Protein AF-A0A0F6Z894-F1 (afdb_monomer_lite)

Structure (mmCIF, N/CA/C/O backbone):
data_AF-A0A0F6Z894-F1
#
_entry.id   AF-A0A0F6Z894-F1
#
loop_
_atom_site.group_PDB
_atom_site.id
_atom_site.type_symbol
_atom_site.label_atom_id
_atom_site.label_alt_id
_atom_site.label_comp_id
_atom_site.label_asym_id
_atom_site.label_entity_id
_atom_site.label_seq_id
_atom_site.pdbx_PDB_ins_code
_atom_site.Cartn_x
_atom_site.Cartn_y
_atom_site.Cartn_z
_atom_site.occupancy
_atom_site.B_iso_or_equiv
_atom_site.auth_seq_id
_atom_site.auth_comp_id
_atom_site.auth_asym_id
_atom_site.auth_atom_id
_atom_site.pdbx_PDB_model_num
ATOM 1 N N . MET A 1 1 ? -0.246 -15.158 6.946 1.00 48.22 1 MET A N 1
ATOM 2 C CA . MET A 1 1 ? -1.362 -15.010 5.995 1.00 48.22 1 MET A CA 1
ATOM 3 C C . MET A 1 1 ? -0.763 -15.046 4.615 1.00 48.22 1 MET A C 1
ATOM 5 O O . MET A 1 1 ? 0.329 -14.508 4.469 1.00 48.22 1 MET A O 1
ATOM 9 N N . ASP A 1 2 ? -1.398 -15.699 3.647 1.00 58.78 2 ASP A N 1
ATOM 10 C CA . ASP A 1 2 ? -0.797 -15.742 2.313 1.00 58.78 2 ASP A CA 1
ATOM 11 C C . ASP A 1 2 ? -1.065 -14.447 1.532 1.00 58.78 2 ASP A C 1
ATOM 13 O O . ASP A 1 2 ? -0.160 -14.015 0.828 1.00 58.78 2 ASP A O 1
ATOM 17 N N . TYR A 1 3 ? -2.204 -13.761 1.737 1.00 56.50 3 TYR A N 1
ATOM 18 C CA . TYR A 1 3 ? -2.539 -12.510 1.033 1.00 56.50 3 TYR A CA 1
ATOM 19 C C . TYR A 1 3 ? -3.499 -11.618 1.834 1.00 56.50 3 TYR A C 1
ATOM 21 O O . TYR A 1 3 ? -4.354 -12.151 2.545 1.00 56.50 3 TYR A O 1
ATOM 29 N N . LEU A 1 4 ? -3.381 -10.289 1.676 1.00 60.97 4 LEU A N 1
ATOM 30 C CA . LEU A 1 4 ? -4.503 -9.382 1.925 1.00 60.97 4 LEU A CA 1
ATOM 31 C C . LEU A 1 4 ? -5.322 -9.274 0.628 1.00 60.97 4 LEU A C 1
ATOM 33 O O . LEU A 1 4 ? -4.807 -8.849 -0.405 1.00 60.97 4 LEU A O 1
ATOM 37 N N . HIS A 1 5 ? -6.575 -9.703 0.660 1.00 55.84 5 HIS A N 1
ATOM 38 C CA . HIS A 1 5 ? -7.569 -9.442 -0.357 1.00 55.84 5 HIS A CA 1
ATOM 39 C C . HIS A 1 5 ? -7.945 -7.960 -0.335 1.00 55.84 5 HIS A C 1
ATOM 41 O O . HIS A 1 5 ? -8.416 -7.418 0.666 1.00 55.84 5 HIS A O 1
ATOM 47 N N . ILE A 1 6 ? -7.746 -7.312 -1.474 1.00 55.72 6 ILE A N 1
ATOM 48 C CA . ILE A 1 6 ? -8.302 -5.995 -1.727 1.00 55.72 6 ILE A CA 1
ATOM 49 C C . ILE A 1 6 ? -9.718 -6.233 -2.240 1.00 55.72 6 ILE A C 1
ATOM 51 O O . ILE A 1 6 ? -9.866 -6.744 -3.347 1.00 55.72 6 ILE A O 1
ATOM 55 N N . ASP A 1 7 ? -10.747 -5.928 -1.448 1.00 51.88 7 ASP A N 1
ATOM 56 C CA . ASP A 1 7 ? -12.122 -5.995 -1.945 1.00 51.88 7 ASP A CA 1
ATOM 57 C C . ASP A 1 7 ? -12.360 -4.814 -2.900 1.00 51.88 7 ASP A C 1
ATOM 59 O O . ASP A 1 7 ? -12.381 -3.668 -2.453 1.00 51.88 7 ASP A O 1
ATOM 63 N N . PRO A 1 8 ? -12.551 -5.044 -4.216 1.00 49.22 8 PRO A N 1
ATOM 64 C CA . PRO A 1 8 ? -12.786 -3.962 -5.165 1.00 49.22 8 PRO A CA 1
ATOM 65 C C . PRO A 1 8 ? -14.025 -3.126 -4.818 1.00 49.22 8 PRO A C 1
ATOM 67 O O . PRO A 1 8 ? -14.089 -1.966 -5.210 1.00 49.22 8 PRO A O 1
ATOM 70 N N . ALA A 1 9 ? -14.992 -3.692 -4.083 1.00 47.41 9 ALA A N 1
ATOM 71 C CA . ALA A 1 9 ? -16.193 -2.990 -3.647 1.00 47.41 9 ALA A CA 1
ATOM 72 C C . ALA A 1 9 ? -15.934 -1.990 -2.509 1.00 47.41 9 ALA A C 1
ATOM 74 O O . ALA A 1 9 ? -16.692 -1.033 -2.399 1.00 47.41 9 ALA A O 1
ATOM 75 N N . THR A 1 10 ? -14.888 -2.183 -1.694 1.00 48.09 10 THR A N 1
ATOM 76 C CA . THR A 1 10 ? -14.455 -1.237 -0.642 1.00 48.09 10 THR A CA 1
ATOM 77 C C . THR A 1 10 ? -13.236 -0.411 -1.052 1.00 48.09 10 THR A C 1
ATOM 79 O O . THR A 1 10 ? -13.013 0.663 -0.505 1.00 48.09 10 THR A O 1
ATOM 82 N N . TYR A 1 11 ? -12.465 -0.888 -2.029 1.00 44.50 11 TYR A N 1
ATOM 83 C CA . TYR A 1 11 ? -11.305 -0.210 -2.608 1.00 44.50 11 TYR A CA 1
ATOM 84 C C . TYR A 1 11 ? -11.671 0.839 -3.655 1.00 44.50 11 TYR A C 1
ATOM 86 O O . TYR A 1 11 ? -10.954 1.812 -3.861 1.00 44.50 11 TYR A O 1
ATOM 94 N N . ASP A 1 12 ? -12.777 0.594 -4.345 1.00 44.69 12 ASP A N 1
ATOM 95 C CA . ASP A 1 12 ? -13.358 1.470 -5.346 1.00 44.69 12 ASP A CA 1
ATOM 96 C C . ASP A 1 12 ? -14.869 1.438 -5.112 1.00 44.69 12 ASP A C 1
ATOM 98 O O . ASP A 1 12 ? -15.670 1.036 -5.962 1.00 44.69 12 ASP A O 1
ATOM 102 N N . ILE A 1 13 ? -15.262 1.808 -3.885 1.00 38.09 13 ILE A N 1
ATOM 103 C CA . ILE A 1 13 ? -16.599 2.337 -3.620 1.00 38.09 13 ILE A CA 1
ATOM 104 C C . ILE A 1 13 ? -16.750 3.505 -4.585 1.00 38.09 13 ILE A C 1
ATOM 106 O O . ILE A 1 13 ? -16.335 4.621 -4.297 1.00 38.09 13 ILE A O 1
ATOM 110 N N . GLY A 1 14 ? -17.257 3.224 -5.783 1.00 35.19 14 GLY A N 1
ATOM 111 C CA . GLY A 1 14 ? -17.470 4.225 -6.805 1.00 35.19 14 GLY A CA 1
ATOM 112 C C . GLY A 1 14 ? -18.360 5.308 -6.223 1.00 35.19 14 GLY A C 1
ATOM 113 O O . GLY A 1 14 ? -19.572 5.128 -6.114 1.00 35.19 14 GLY A O 1
ATOM 114 N N . VAL A 1 15 ? -17.760 6.421 -5.821 1.00 33.22 15 VAL A N 1
ATOM 115 C CA . VAL A 1 15 ? -18.472 7.535 -5.222 1.00 33.22 15 VAL A CA 1
ATOM 116 C C . VAL A 1 15 ? -18.033 8.804 -5.931 1.00 33.22 15 VAL A C 1
ATOM 118 O O . VAL A 1 15 ? -16.863 9.092 -6.169 1.00 33.22 15 VAL A O 1
ATOM 121 N N . GLN A 1 16 ? -19.061 9.521 -6.355 1.00 41.97 16 GLN A N 1
ATOM 122 C CA . GLN A 1 16 ? -19.004 10.882 -6.837 1.00 41.97 16 GLN A CA 1
ATOM 123 C C . GLN A 1 16 ? -18.375 11.743 -5.737 1.00 41.97 16 GLN A C 1
ATOM 125 O O . GLN A 1 16 ? -18.892 11.781 -4.631 1.00 41.97 16 GLN A O 1
ATOM 130 N N . ASP A 1 17 ? -17.275 12.417 -6.041 1.00 48.22 17 ASP A N 1
ATOM 131 C CA . ASP A 1 17 ? -16.671 13.485 -5.241 1.00 48.22 17 ASP A CA 1
ATOM 132 C C . ASP A 1 17 ? -16.217 13.171 -3.787 1.00 48.22 17 ASP A C 1
ATOM 134 O O . ASP A 1 17 ? -15.556 14.032 -3.233 1.00 48.22 17 ASP A O 1
ATOM 138 N N . GLN A 1 18 ? -16.477 12.018 -3.144 1.00 56.50 18 GLN A N 1
ATOM 139 C CA . GLN A 1 18 ? -16.012 11.689 -1.766 1.00 56.50 18 GLN A CA 1
ATOM 140 C C . GLN A 1 18 ? -15.837 10.171 -1.559 1.00 56.50 18 GLN A C 1
ATOM 142 O O . GLN A 1 18 ? -16.729 9.428 -1.929 1.00 56.50 18 GLN A O 1
ATOM 147 N N . GLU A 1 19 ? -14.765 9.673 -0.929 1.00 68.69 19 GLU A N 1
ATOM 148 C CA . GLU A 1 19 ? -14.644 8.236 -0.578 1.00 68.69 19 GLU A CA 1
ATOM 149 C C . GLU A 1 19 ? -15.039 8.017 0.891 1.00 68.69 19 GLU A C 1
ATOM 151 O O . GLU A 1 19 ? -14.448 8.616 1.786 1.00 68.69 19 GLU A O 1
ATOM 156 N N . THR A 1 20 ? -16.028 7.159 1.167 1.00 74.50 20 THR A N 1
ATOM 157 C CA . THR A 1 20 ? -16.520 6.908 2.537 1.00 74.50 20 THR A CA 1
ATOM 158 C C . THR A 1 20 ? -16.496 5.429 2.898 1.00 74.50 20 THR A C 1
ATOM 160 O O . THR A 1 20 ? -17.167 4.636 2.241 1.00 74.50 20 THR A O 1
ATOM 163 N N . ALA A 1 21 ? -15.849 5.057 4.001 1.00 78.94 21 ALA A N 1
ATOM 164 C CA . ALA A 1 21 ? -15.908 3.695 4.530 1.00 78.94 21 ALA A CA 1
ATOM 165 C C . ALA A 1 21 ? -16.551 3.660 5.913 1.00 78.94 21 ALA A C 1
ATOM 167 O O . ALA A 1 21 ? -16.142 4.384 6.817 1.00 78.94 21 ALA A O 1
ATOM 168 N N . VAL A 1 22 ? -17.529 2.767 6.080 1.00 84.31 22 VAL A N 1
ATOM 169 C CA . VAL A 1 22 ? -18.114 2.429 7.382 1.00 84.31 22 VAL A CA 1
ATOM 170 C C . VAL A 1 22 ? -17.995 0.924 7.584 1.00 84.31 22 VAL A C 1
ATOM 172 O O . VAL A 1 22 ? -18.632 0.153 6.856 1.00 84.31 22 VAL A O 1
ATOM 175 N N . PHE A 1 23 ? -17.209 0.492 8.566 1.00 86.25 23 PHE A N 1
ATOM 176 C CA . PHE A 1 23 ? -16.969 -0.930 8.801 1.00 86.25 23 PHE A CA 1
ATOM 177 C C . PHE A 1 23 ? -16.815 -1.290 10.276 1.00 86.25 23 PHE A C 1
ATOM 179 O O . PHE A 1 23 ? -16.474 -0.457 11.111 1.00 86.25 23 PHE A O 1
ATOM 186 N N . THR A 1 24 ? -17.023 -2.571 10.572 1.00 90.44 24 THR A N 1
ATOM 187 C CA . THR A 1 24 ? -16.650 -3.191 11.853 1.00 90.44 24 THR A CA 1
ATOM 188 C C . THR A 1 24 ? -15.470 -4.138 11.688 1.00 90.44 24 THR A C 1
ATOM 190 O O . THR A 1 24 ? -15.182 -4.589 10.581 1.00 90.44 24 THR A O 1
ATOM 193 N N . THR A 1 25 ? -14.788 -4.468 12.784 1.00 90.31 25 THR A N 1
ATOM 194 C CA . THR A 1 25 ? -13.850 -5.604 12.825 1.00 90.31 25 THR A CA 1
ATOM 195 C C . THR A 1 25 ? -14.550 -6.918 12.472 1.00 90.31 25 THR A C 1
ATOM 197 O O . THR A 1 25 ? -15.758 -7.032 12.656 1.00 90.31 25 THR A O 1
ATOM 200 N N . GLY A 1 26 ? -13.797 -7.925 12.012 1.00 86.94 26 GLY A N 1
ATOM 201 C CA . GLY A 1 26 ? -14.293 -9.270 11.663 1.00 86.94 26 GLY A CA 1
ATOM 202 C C . GLY A 1 26 ? -15.218 -9.926 12.699 1.00 86.94 26 GLY A C 1
ATOM 203 O O . GLY A 1 26 ? -16.139 -10.669 12.367 1.00 86.94 26 GLY A O 1
ATOM 204 N N . ASP A 1 27 ? -15.000 -9.646 13.981 1.00 91.00 27 ASP A N 1
ATOM 205 C CA . ASP A 1 27 ? -15.835 -10.125 15.083 1.00 91.00 27 ASP A CA 1
ATOM 206 C C . ASP A 1 27 ? -17.137 -9.327 15.299 1.00 91.00 27 ASP A C 1
ATOM 208 O O . ASP A 1 27 ? -17.989 -9.748 16.084 1.00 91.00 27 ASP A O 1
ATOM 212 N N . GLY A 1 28 ? -17.292 -8.187 14.623 1.00 86.88 28 GLY A N 1
ATOM 213 C CA . GLY A 1 28 ? -18.413 -7.253 14.717 1.00 86.88 28 GLY A CA 1
ATOM 214 C C . GLY A 1 28 ? -18.515 -6.499 16.045 1.00 86.88 28 GLY A C 1
ATOM 215 O O . GLY A 1 28 ? -19.541 -5.868 16.297 1.00 86.88 28 GLY A O 1
ATOM 216 N N . ILE A 1 29 ? -17.518 -6.610 16.930 1.00 87.56 29 ILE A N 1
ATOM 217 C CA . ILE A 1 29 ? -17.615 -6.159 18.328 1.00 87.56 29 ILE A CA 1
ATOM 218 C C . ILE A 1 29 ? -16.435 -5.277 18.730 1.00 87.56 29 ILE A C 1
ATOM 220 O O . ILE A 1 29 ? -16.639 -4.321 19.476 1.00 87.56 29 ILE A O 1
ATOM 224 N N . THR A 1 30 ? -15.216 -5.594 18.285 1.00 91.81 30 THR A N 1
ATOM 225 C CA . THR A 1 30 ? -14.016 -4.895 18.759 1.00 91.81 30 THR A CA 1
ATOM 226 C C . THR A 1 30 ? -14.046 -3.424 18.375 1.00 91.81 30 THR A C 1
ATOM 228 O O . THR A 1 30 ? -13.908 -2.571 19.247 1.00 91.81 30 THR A O 1
ATOM 231 N N . ALA A 1 31 ? -14.255 -3.106 17.101 1.00 91.88 31 ALA A N 1
ATOM 232 C CA . ALA A 1 31 ? -14.334 -1.719 16.680 1.00 91.88 31 ALA A CA 1
ATOM 233 C C . ALA A 1 31 ? -15.378 -1.492 15.600 1.00 91.88 31 ALA A C 1
ATOM 235 O O . ALA A 1 31 ? -15.660 -2.369 14.783 1.00 91.88 31 ALA A O 1
ATOM 236 N N . HIS A 1 32 ? -15.900 -0.273 15.596 1.00 92.69 32 HIS A N 1
ATOM 237 C CA . HIS A 1 32 ? -16.772 0.256 14.561 1.00 92.69 32 HIS A CA 1
ATOM 238 C C . HIS A 1 32 ? -16.204 1.589 14.086 1.00 92.69 32 HIS A C 1
ATOM 240 O O . HIS A 1 32 ? -15.994 2.482 14.901 1.00 92.69 32 HIS A O 1
ATOM 246 N N . CYS A 1 33 ? -15.910 1.715 12.798 1.00 91.31 33 CYS A N 1
ATOM 247 C CA . CYS A 1 33 ? -15.173 2.835 12.228 1.00 91.31 33 CYS A CA 1
ATOM 248 C C . CYS A 1 33 ? -15.935 3.488 11.083 1.00 91.31 33 CYS A C 1
ATOM 250 O O . CYS A 1 33 ? -16.547 2.809 10.258 1.00 91.31 33 CYS A O 1
ATOM 252 N N . PHE A 1 34 ? -15.828 4.810 11.015 1.00 90.31 34 PHE A N 1
ATOM 253 C CA . PHE A 1 34 ? -16.266 5.638 9.904 1.00 90.31 34 PHE A CA 1
ATOM 254 C C . PHE A 1 34 ? -15.114 6.535 9.463 1.00 90.31 34 PHE A C 1
ATOM 256 O O . PHE A 1 34 ? -14.523 7.232 10.287 1.00 90.31 34 PHE A O 1
ATOM 263 N N . PHE A 1 35 ? -14.832 6.532 8.166 1.00 86.88 35 PHE A N 1
ATOM 264 C CA . PHE A 1 35 ? -13.846 7.396 7.537 1.00 86.88 35 PHE A CA 1
ATOM 265 C C . PHE A 1 35 ? -14.426 8.048 6.293 1.00 86.88 35 PHE A C 1
ATOM 267 O O . PHE A 1 35 ? -15.182 7.426 5.543 1.00 86.88 35 PHE A O 1
ATOM 274 N N . GLU A 1 36 ? -14.000 9.278 6.057 1.00 80.62 36 GLU A N 1
ATOM 275 C CA . GLU A 1 36 ? -14.320 10.068 4.883 1.00 80.62 36 GLU A CA 1
ATOM 276 C C . GLU A 1 36 ? -13.029 10.685 4.340 1.00 80.62 36 GLU A C 1
ATOM 278 O O . GLU A 1 36 ? -12.257 11.308 5.074 1.00 80.62 36 GLU A O 1
ATOM 283 N N . ALA A 1 37 ? -12.787 10.503 3.046 1.00 74.50 37 ALA A N 1
ATOM 284 C CA . ALA A 1 37 ? -11.745 11.197 2.309 1.00 74.50 37 ALA A CA 1
ATOM 285 C C . ALA A 1 37 ? -12.405 12.189 1.347 1.00 74.50 37 ALA A C 1
ATOM 287 O O . ALA A 1 37 ? -13.219 11.811 0.497 1.00 74.50 37 ALA A O 1
ATOM 288 N N . THR A 1 38 ? -12.056 13.469 1.493 1.00 64.81 38 THR A N 1
ATOM 289 C CA . THR A 1 38 ? -12.653 14.564 0.714 1.00 64.81 38 THR A CA 1
ATOM 290 C C . THR A 1 38 ? -11.627 15.180 -0.249 1.00 64.81 38 THR A C 1
ATOM 292 O O . THR A 1 38 ? -10.461 15.360 0.116 1.00 64.81 38 THR A O 1
ATOM 295 N N . PRO A 1 39 ? -12.028 15.551 -1.476 1.00 55.72 39 PRO A N 1
ATOM 296 C CA . PRO A 1 39 ? -11.218 16.370 -2.368 1.00 55.72 39 PRO A CA 1
ATOM 297 C C . PRO A 1 39 ? -11.118 17.834 -1.903 1.00 55.72 39 PRO A C 1
ATOM 299 O O . PRO A 1 39 ? -12.131 18.511 -1.751 1.00 55.72 39 PRO A O 1
ATOM 302 N N . GLY A 1 40 ? -9.898 18.363 -1.831 1.00 48.59 40 GLY A N 1
ATOM 303 C CA . GLY A 1 40 ? -9.526 19.584 -2.573 1.00 48.59 40 GLY A CA 1
ATOM 304 C C . GLY A 1 40 ? -9.241 20.851 -1.837 1.00 48.59 40 GLY A C 1
ATOM 305 O O . GLY A 1 40 ? -8.860 20.714 -0.710 1.00 48.59 40 GLY A O 1
ATOM 306 N N . GLU A 1 41 ? -9.300 22.090 -2.346 1.00 41.28 41 GLU A N 1
ATOM 307 C CA . GLU A 1 41 ? -8.850 22.602 -3.654 1.00 41.28 41 GLU A CA 1
ATOM 308 C C . GLU A 1 41 ? -7.547 23.409 -3.460 1.00 41.28 41 GLU A C 1
ATOM 310 O O . GLU A 1 41 ? -7.513 24.316 -2.623 1.00 41.28 41 GLU A O 1
ATOM 315 N N . THR A 1 42 ? -6.512 23.230 -4.297 1.00 37.16 42 THR A N 1
ATOM 316 C CA . THR A 1 42 ? -5.513 24.305 -4.515 1.00 37.16 42 THR A CA 1
ATOM 317 C C . THR A 1 42 ? -5.341 24.684 -5.984 1.00 37.16 42 THR A C 1
ATOM 319 O O . THR A 1 42 ? -4.814 23.953 -6.820 1.00 37.16 42 THR A O 1
ATOM 322 N N . SER A 1 43 ? -5.744 25.916 -6.306 1.00 31.94 43 SER A N 1
ATOM 323 C CA . SER A 1 43 ? -5.635 26.477 -7.648 1.00 31.94 43 SER A CA 1
ATOM 324 C C . SER A 1 43 ? -4.191 26.873 -7.991 1.00 31.94 43 SER A C 1
ATOM 326 O O . SER A 1 43 ? -3.690 27.892 -7.511 1.00 31.94 43 SER A O 1
ATOM 328 N N . TYR A 1 44 ? -3.559 26.164 -8.924 1.00 32.81 44 TYR A N 1
ATOM 329 C CA . TYR A 1 44 ? -2.554 26.754 -9.811 1.00 32.81 44 TYR A CA 1
ATOM 330 C C . TYR A 1 44 ? -2.902 26.412 -11.255 1.00 32.81 44 TYR A C 1
ATOM 332 O O . TYR A 1 44 ? -3.339 25.310 -11.572 1.00 32.81 44 TYR A O 1
ATOM 340 N N . GLN A 1 45 ? -2.780 27.408 -12.136 1.00 36.03 45 GLN A N 1
ATOM 341 C CA . GLN A 1 45 ? -3.224 27.303 -13.520 1.00 36.03 45 GLN A CA 1
ATOM 342 C C . GLN A 1 45 ? -2.620 26.065 -14.194 1.00 36.03 45 GLN A C 1
ATOM 344 O O . GLN A 1 45 ? -1.401 25.969 -14.312 1.00 36.03 45 GLN A O 1
ATOM 349 N N . ILE A 1 46 ? -3.519 25.211 -14.701 1.00 33.62 46 ILE A N 1
ATOM 350 C CA . ILE A 1 46 ? -3.323 23.933 -15.410 1.00 33.62 46 ILE A CA 1
ATOM 351 C C . ILE A 1 46 ? -3.610 22.707 -14.498 1.00 33.62 46 ILE A C 1
ATOM 353 O O . ILE A 1 46 ? -2.691 22.026 -14.065 1.00 33.62 46 ILE A O 1
ATOM 357 N N . LYS A 1 47 ? -4.925 22.442 -14.333 1.00 33.03 47 LYS A N 1
ATOM 358 C CA . LYS A 1 47 ? -5.684 21.251 -13.844 1.00 33.03 47 LYS A CA 1
ATOM 359 C C . LYS A 1 47 ? -5.787 20.937 -12.328 1.00 33.03 47 LYS A C 1
ATOM 361 O O . LYS A 1 47 ? -4.795 20.613 -11.692 1.00 33.03 47 LYS A O 1
ATOM 366 N N . GLU A 1 48 ? -7.049 20.916 -11.870 1.00 36.28 48 GLU A N 1
ATOM 367 C CA . GLU A 1 48 ? -7.673 20.334 -10.647 1.00 36.28 48 GLU A CA 1
ATOM 368 C C . GLU A 1 48 ? -7.844 18.792 -10.821 1.00 36.28 48 GLU A C 1
ATOM 370 O O . GLU A 1 48 ? -7.871 18.338 -11.971 1.00 36.28 48 GLU A O 1
ATOM 375 N N . PHE A 1 49 ? -7.919 17.862 -9.849 1.00 41.38 49 PHE A N 1
ATOM 376 C CA . PHE A 1 49 ? -8.382 17.752 -8.437 1.00 41.38 49 PHE A CA 1
ATOM 377 C C . PHE A 1 49 ? -7.505 16.653 -7.739 1.00 41.38 49 PHE A C 1
ATOM 379 O O . PHE A 1 49 ? -7.150 15.695 -8.437 1.00 41.38 49 PHE A O 1
ATOM 386 N N . ASP A 1 50 ? -6.976 16.678 -6.500 1.00 49.62 50 ASP A N 1
ATOM 387 C CA . ASP A 1 50 ? -7.461 16.963 -5.128 1.00 49.62 50 ASP A CA 1
ATOM 388 C C . ASP A 1 50 ? -7.852 15.713 -4.294 1.00 49.62 50 ASP A C 1
ATOM 390 O O . ASP A 1 50 ? -8.844 15.063 -4.596 1.00 49.62 50 ASP A O 1
ATOM 394 N N . PHE A 1 51 ? -7.069 15.404 -3.250 1.00 52.00 51 PHE A N 1
ATOM 395 C CA . PHE A 1 51 ? -7.419 14.607 -2.055 1.00 52.00 51 PHE A CA 1
ATOM 396 C C . PHE A 1 51 ? -6.447 15.054 -0.967 1.00 52.00 51 PHE A C 1
ATOM 398 O O . PHE A 1 51 ? -5.270 14.687 -1.020 1.00 52.00 51 PHE A O 1
ATOM 405 N N . ASP A 1 52 ? -6.897 15.917 -0.066 1.00 57.47 52 ASP A N 1
ATOM 406 C CA . ASP A 1 52 ? -6.000 16.466 0.952 1.00 57.47 52 ASP A CA 1
ATOM 407 C C . ASP A 1 52 ? -5.896 15.463 2.106 1.00 57.47 52 ASP A C 1
ATOM 409 O O . ASP A 1 52 ? -4.811 15.050 2.507 1.00 57.47 52 ASP A O 1
ATOM 413 N N . GLU A 1 53 ? -7.041 14.994 2.607 1.00 71.81 53 GLU A N 1
ATOM 414 C CA . GLU A 1 53 ? -7.104 14.447 3.957 1.00 71.81 53 GLU A CA 1
ATOM 415 C C . GLU A 1 53 ? -8.146 13.330 4.073 1.00 71.81 53 GLU A C 1
ATOM 417 O O . GLU A 1 53 ? -9.231 13.384 3.488 1.00 71.81 53 GLU A O 1
ATOM 422 N N . THR A 1 54 ? -7.809 12.293 4.836 1.00 79.06 54 THR A N 1
ATOM 423 C CA . THR A 1 54 ? -8.773 11.319 5.353 1.00 79.06 54 THR A CA 1
ATOM 424 C C . THR A 1 54 ? -8.996 11.622 6.818 1.00 79.06 54 THR A C 1
ATOM 426 O O . THR A 1 54 ? -8.037 11.669 7.585 1.00 79.06 54 THR A O 1
ATOM 429 N N . ALA A 1 55 ? -10.251 11.813 7.203 1.00 87.00 55 ALA A N 1
ATOM 430 C CA . ALA A 1 55 ? -10.643 12.029 8.584 1.00 87.00 55 ALA A CA 1
ATOM 431 C C . ALA A 1 55 ? -11.726 11.030 8.982 1.00 87.00 55 ALA A C 1
ATOM 433 O O . ALA A 1 55 ? -12.478 10.523 8.149 1.00 87.00 55 ALA A O 1
ATOM 434 N N . GLY A 1 56 ? -11.807 10.724 10.269 1.00 89.00 56 GLY A N 1
ATOM 435 C CA . GLY A 1 56 ? -12.821 9.805 10.749 1.00 89.00 56 GLY A CA 1
ATOM 436 C C . GLY A 1 56 ? -12.762 9.534 12.235 1.00 89.00 56 GLY A C 1
ATOM 437 O O . GLY A 1 56 ? -11.944 10.090 12.975 1.00 89.00 56 GLY A O 1
ATOM 438 N N . THR A 1 57 ? -13.644 8.633 12.647 1.00 92.69 57 THR A N 1
ATOM 439 C CA . THR A 1 57 ? -13.818 8.232 14.036 1.00 92.69 57 THR A CA 1
ATOM 440 C C . THR A 1 57 ? -14.002 6.718 14.115 1.00 92.69 57 THR A C 1
ATOM 442 O O . THR A 1 57 ? -14.750 6.125 13.338 1.00 92.69 57 THR A O 1
ATOM 445 N N . CYS A 1 58 ? -13.359 6.089 15.097 1.00 93.44 58 CYS A N 1
ATOM 446 C CA . CYS A 1 58 ? -13.609 4.704 15.485 1.00 93.44 58 CYS A CA 1
ATOM 447 C C . CYS A 1 58 ? -14.120 4.638 16.923 1.00 93.44 58 CYS A C 1
ATOM 449 O O . CYS A 1 58 ? -13.592 5.319 17.799 1.00 93.44 58 CYS A O 1
ATOM 451 N N . ALA A 1 59 ? -15.107 3.789 17.182 1.00 92.81 59 ALA A N 1
ATOM 452 C CA . ALA A 1 59 ? -15.562 3.443 18.520 1.00 92.81 59 ALA A CA 1
ATOM 453 C C . ALA A 1 59 ? -14.991 2.082 18.946 1.00 92.81 59 ALA A C 1
ATOM 455 O O . ALA A 1 59 ? -15.020 1.125 18.172 1.00 92.81 59 ALA A O 1
ATOM 456 N N . PHE A 1 60 ? -14.506 2.006 20.187 1.00 90.31 60 PHE A N 1
ATOM 457 C CA . PHE A 1 60 ? -14.047 0.797 20.875 1.00 90.31 60 PHE A CA 1
ATOM 458 C C . PHE A 1 60 ? -14.626 0.793 22.296 1.00 90.31 60 PHE A C 1
ATOM 460 O O . PHE A 1 60 ? -14.210 1.583 23.147 1.00 90.31 60 PHE A O 1
ATOM 467 N N . GLY A 1 61 ? -15.594 -0.084 22.576 1.00 85.94 61 GLY A N 1
ATOM 468 C CA . GLY A 1 61 ? -16.334 -0.043 23.843 1.00 85.94 61 GLY A CA 1
ATOM 469 C C . GLY A 1 61 ? -16.976 1.332 24.074 1.00 85.94 61 GLY A C 1
ATOM 470 O O . GLY A 1 61 ? -17.738 1.795 23.233 1.00 85.94 61 GLY A O 1
ATOM 471 N N . ASP A 1 62 ? -16.627 1.985 25.186 1.00 86.81 62 ASP A N 1
ATOM 472 C CA . ASP A 1 62 ? -17.077 3.349 25.525 1.00 86.81 62 ASP A CA 1
ATOM 473 C C . ASP A 1 62 ? -16.081 4.443 25.066 1.00 86.81 62 ASP A C 1
ATOM 475 O O . ASP A 1 6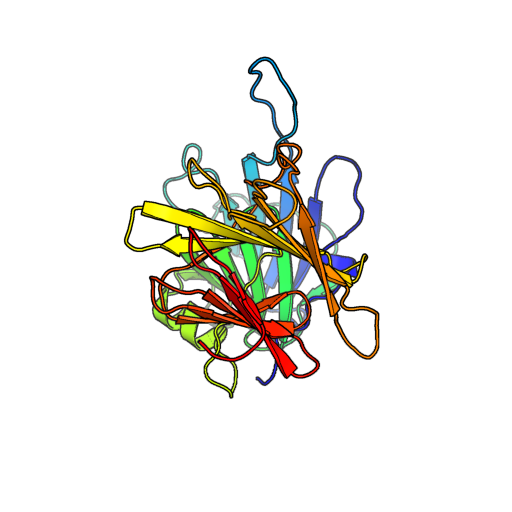2 ? -16.185 5.599 25.470 1.00 86.81 62 ASP A O 1
ATOM 479 N N . GLN A 1 63 ? -15.043 4.087 24.302 1.00 90.44 63 GLN A N 1
ATOM 480 C CA . GLN A 1 63 ? -14.001 5.014 23.854 1.00 90.44 63 GLN A CA 1
ATOM 481 C C . GLN A 1 63 ? -14.172 5.370 22.381 1.00 90.44 63 GLN A C 1
ATOM 483 O O . GLN A 1 63 ? -14.503 4.517 21.559 1.00 90.44 63 GLN A O 1
ATOM 488 N N . HIS A 1 64 ? -13.844 6.615 22.044 1.00 92.56 64 HIS A N 1
ATOM 489 C CA . HIS A 1 64 ? -13.782 7.096 20.670 1.00 92.56 64 HIS A CA 1
ATOM 490 C C . HIS A 1 64 ? -12.341 7.456 20.313 1.00 92.56 64 HIS A C 1
ATOM 492 O O . HIS A 1 64 ? -11.607 8.019 21.123 1.00 92.56 64 HIS A O 1
ATOM 498 N N . ILE A 1 65 ? -11.933 7.127 19.096 1.00 94.00 65 ILE A N 1
ATOM 499 C CA . ILE A 1 65 ? -10.642 7.464 18.509 1.00 94.00 65 ILE A CA 1
ATOM 500 C C . ILE A 1 65 ? -10.948 8.379 17.341 1.00 94.00 65 ILE A C 1
ATOM 502 O O . ILE A 1 65 ? -11.731 8.006 16.475 1.00 94.00 65 ILE A O 1
ATOM 506 N N . SER A 1 66 ? -10.330 9.551 17.305 1.00 93.50 66 SER A N 1
ATOM 507 C CA . SER A 1 66 ? -10.405 10.430 16.145 1.00 93.50 66 SER A CA 1
ATOM 508 C C . SER A 1 66 ? -9.126 10.277 15.324 1.00 93.50 66 SER A C 1
ATOM 510 O O . SER A 1 66 ? -8.028 10.216 15.882 1.00 93.50 66 SER A O 1
ATOM 512 N N . VAL A 1 67 ? -9.289 10.204 14.008 1.00 92.25 67 VAL A N 1
ATOM 513 C CA . VAL A 1 67 ? -8.236 9.947 13.025 1.00 92.25 67 VAL A CA 1
ATOM 514 C C . VAL A 1 67 ? -8.237 11.078 12.006 1.00 92.25 67 VAL A C 1
ATOM 516 O O . VAL A 1 67 ? -9.303 11.509 11.568 1.00 92.25 67 VAL A O 1
ATOM 519 N N . THR A 1 68 ? -7.056 11.569 11.643 1.00 89.94 68 THR A N 1
ATOM 520 C CA . THR A 1 68 ? -6.879 12.509 10.532 1.00 89.94 68 THR A CA 1
ATOM 521 C C . THR A 1 68 ? -5.494 12.352 9.919 1.00 89.94 68 THR A C 1
ATOM 523 O O . THR A 1 68 ? -4.517 12.199 10.650 1.00 89.94 68 THR A O 1
ATOM 526 N N . THR A 1 69 ? -5.394 12.404 8.593 1.00 86.00 69 THR A N 1
ATOM 527 C CA . THR A 1 69 ? -4.103 12.505 7.890 1.00 86.00 69 THR A CA 1
ATOM 528 C C . THR A 1 69 ? -3.624 13.955 7.744 1.00 86.00 69 THR A C 1
ATOM 530 O O . THR A 1 69 ? -2.545 14.174 7.203 1.00 86.00 69 THR A O 1
ATOM 533 N N . ASP A 1 70 ? -4.394 14.946 8.213 1.00 83.00 70 ASP A N 1
ATOM 534 C CA . ASP A 1 70 ? -3.967 16.350 8.220 1.00 83.00 70 ASP A CA 1
ATOM 535 C C . ASP A 1 70 ? -3.037 16.663 9.395 1.00 83.00 70 ASP A C 1
ATOM 537 O O . ASP A 1 70 ? -3.467 16.793 10.551 1.00 83.00 70 ASP A O 1
ATOM 541 N N . GLU A 1 71 ? -1.761 16.874 9.085 1.00 76.06 71 GLU A N 1
ATOM 542 C CA . GLU A 1 71 ? -0.769 17.311 10.065 1.00 76.06 71 GLU A CA 1
ATOM 543 C C . GLU A 1 71 ? -1.004 18.745 10.583 1.00 76.06 71 GLU A C 1
ATOM 545 O O . GLU A 1 71 ? -0.513 19.110 11.655 1.00 76.06 71 GLU A O 1
ATOM 550 N N . ASN A 1 72 ? -1.767 19.576 9.860 1.00 79.44 72 ASN A N 1
ATOM 551 C CA . ASN A 1 72 ? -2.093 20.939 10.284 1.00 79.44 72 ASN A CA 1
ATOM 552 C C . ASN A 1 72 ? -3.204 20.964 11.337 1.00 79.44 72 ASN A C 1
ATOM 554 O O . ASN A 1 72 ? -3.212 21.848 12.202 1.00 79.44 72 ASN A O 1
ATOM 558 N N . VAL A 1 73 ? -4.135 20.009 11.281 1.00 80.69 73 VAL A N 1
ATOM 559 C CA . VAL A 1 73 ? -5.175 19.829 12.300 1.00 80.69 73 VAL A CA 1
ATOM 560 C C . VAL A 1 73 ? -4.604 19.150 13.543 1.00 80.69 73 VAL A C 1
ATOM 562 O O . VAL A 1 73 ? -4.976 19.536 14.657 1.00 80.69 73 VAL A O 1
ATOM 565 N N . ARG A 1 74 ? -3.693 18.176 13.394 1.00 76.38 74 ARG A N 1
ATOM 566 C CA . ARG A 1 74 ? -3.131 17.418 14.523 1.00 76.38 74 ARG A CA 1
ATOM 567 C C . ARG A 1 74 ? -1.687 16.974 14.337 1.00 76.38 74 ARG A C 1
ATOM 569 O O . ARG A 1 74 ? -1.278 16.541 13.275 1.00 76.38 74 ARG A O 1
ATOM 576 N N . GLU A 1 75 ? -0.956 16.916 15.454 1.00 80.19 75 GLU A N 1
ATOM 577 C CA . GLU A 1 75 ? 0.411 16.367 15.495 1.00 80.19 75 GLU A CA 1
ATOM 578 C C . GLU A 1 75 ? 0.473 14.833 15.330 1.00 80.19 75 GLU A C 1
ATOM 580 O O . GLU A 1 75 ? 1.545 14.284 15.066 1.00 80.19 75 GLU A O 1
ATOM 585 N N . ARG A 1 76 ? -0.642 14.123 15.552 1.00 86.62 76 ARG A N 1
ATOM 586 C CA . ARG A 1 76 ? -0.727 12.657 15.499 1.00 86.62 76 ARG A CA 1
ATOM 587 C C . ARG A 1 76 ? -1.849 12.214 14.577 1.00 86.62 76 ARG A C 1
ATOM 589 O O . ARG A 1 76 ? -2.957 12.739 14.672 1.00 86.62 76 ARG A O 1
ATOM 596 N N . PHE A 1 77 ? -1.571 11.164 13.810 1.00 90.19 77 PHE A N 1
ATOM 597 C CA . PHE A 1 77 ? -2.514 10.511 12.908 1.00 90.19 77 PHE A CA 1
ATOM 598 C C . PHE A 1 77 ? -3.795 10.034 13.614 1.00 90.19 77 PHE A C 1
ATOM 600 O O . PHE A 1 77 ? -4.893 10.166 13.077 1.00 90.19 77 PHE A O 1
ATOM 607 N N . ALA A 1 78 ? -3.683 9.514 14.841 1.00 92.56 78 ALA A N 1
ATOM 608 C CA . ALA A 1 78 ? -4.826 9.066 15.633 1.00 92.56 78 ALA A CA 1
ATOM 609 C C . ALA A 1 78 ? -4.621 9.303 17.135 1.00 92.56 78 ALA A C 1
ATOM 611 O O . ALA A 1 78 ? -3.519 9.128 17.662 1.00 92.56 78 ALA A O 1
ATOM 612 N N . GLU A 1 79 ? -5.695 9.651 17.845 1.00 92.75 79 GLU A N 1
ATOM 613 C CA . GLU A 1 79 ? -5.705 9.737 19.310 1.00 92.75 79 GLU A CA 1
ATOM 614 C C . GLU A 1 79 ? -7.118 9.576 19.893 1.00 92.75 79 GLU A C 1
ATOM 616 O O . GLU A 1 79 ? -8.127 9.725 19.199 1.00 92.75 79 GLU A O 1
ATOM 621 N N . LEU A 1 80 ? -7.189 9.278 21.195 1.00 91.62 80 LEU A N 1
ATOM 622 C CA . LEU A 1 80 ? -8.455 9.198 21.924 1.00 91.62 80 LEU A CA 1
ATOM 623 C C . LEU A 1 80 ? -9.182 10.551 21.892 1.00 91.62 80 LEU A C 1
ATOM 625 O O . LEU A 1 80 ? -8.589 11.598 22.151 1.00 91.62 80 LEU A O 1
ATOM 629 N N . SER A 1 81 ? -10.475 10.509 21.594 1.00 87.75 81 SER A N 1
ATOM 630 C CA . SER A 1 81 ? -11.382 11.650 21.543 1.00 87.75 81 SER A CA 1
ATOM 631 C C . SER A 1 81 ? -12.227 11.714 22.814 1.00 87.75 81 SER A C 1
ATOM 633 O O . SER A 1 81 ? -12.712 10.695 23.303 1.00 87.75 81 SER A O 1
ATOM 635 N N . GLU A 1 82 ? -12.436 12.927 23.331 1.00 82.44 82 GLU A N 1
ATOM 636 C CA . GLU A 1 82 ? -13.426 13.192 24.388 1.00 82.44 82 GLU A CA 1
ATOM 637 C C . GLU A 1 82 ? -14.845 13.385 23.825 1.00 82.44 82 GLU A C 1
ATOM 639 O O . GLU A 1 82 ? -15.817 13.418 24.578 1.00 82.44 82 GLU A O 1
ATOM 644 N N . THR A 1 83 ? -14.967 13.533 22.504 1.00 77.25 83 THR A N 1
ATOM 645 C CA . THR A 1 83 ? -16.243 13.716 21.814 1.00 77.25 83 THR A CA 1
ATOM 646 C C . THR A 1 83 ? -16.790 12.357 21.400 1.00 77.25 83 THR A C 1
ATOM 648 O O . THR A 1 83 ? -16.178 11.673 20.578 1.00 77.25 83 THR A O 1
ATOM 651 N N . GLU A 1 84 ? -17.949 11.996 21.950 1.00 76.56 84 GLU A N 1
ATOM 652 C CA . GLU A 1 84 ? -18.762 10.885 21.457 1.00 76.56 84 GLU A CA 1
ATOM 653 C C . GLU A 1 84 ? -19.484 11.322 20.181 1.00 76.56 84 GLU A C 1
ATOM 655 O O . GLU A 1 84 ? -20.181 12.342 20.157 1.00 76.56 84 GLU A O 1
ATOM 660 N N . GLU A 1 85 ? -19.317 10.546 19.119 1.00 76.94 85 GLU A N 1
ATOM 661 C CA . GLU A 1 85 ? -19.996 10.749 17.845 1.00 76.94 85 GLU A CA 1
ATOM 662 C C . GLU A 1 85 ? -20.842 9.513 17.548 1.00 76.94 85 GLU A C 1
ATOM 664 O O . GLU A 1 85 ? -20.364 8.380 17.655 1.00 76.94 85 GLU A O 1
ATOM 669 N N . GLU A 1 86 ? -22.119 9.721 17.224 1.00 82.06 86 GLU A N 1
ATOM 670 C CA . GLU A 1 86 ? -22.990 8.627 16.805 1.00 82.06 86 GLU A CA 1
ATOM 671 C C . GLU A 1 86 ? -22.548 8.173 15.414 1.00 82.06 86 GLU A C 1
ATOM 673 O O . GLU A 1 86 ? -22.708 8.890 14.426 1.00 82.06 86 GLU A O 1
ATOM 678 N N . LEU A 1 87 ? -21.947 6.986 15.353 1.00 85.94 87 LEU A N 1
ATOM 679 C CA . LEU A 1 87 ? -21.420 6.440 14.113 1.00 85.94 87 LEU A CA 1
ATOM 680 C C . LEU A 1 87 ? -22.551 5.836 13.256 1.00 85.94 87 LEU A C 1
ATOM 682 O O . LEU A 1 87 ? -23.442 5.180 13.805 1.00 85.94 87 LEU A O 1
ATOM 686 N N . PRO A 1 88 ? -22.513 5.996 11.917 1.00 85.69 88 PRO A N 1
ATOM 687 C CA . PRO A 1 88 ? -23.466 5.358 11.006 1.00 85.69 88 PRO A CA 1
ATOM 688 C C . PRO A 1 88 ? -23.468 3.832 11.136 1.00 85.69 88 PRO A C 1
ATOM 690 O O . PRO A 1 88 ? -22.488 3.250 11.586 1.00 85.69 88 PRO A O 1
ATOM 693 N N . GLU A 1 89 ? -24.527 3.153 10.688 1.00 80.94 89 GLU A N 1
ATOM 694 C CA . GLU A 1 89 ? -24.536 1.683 10.645 1.00 80.94 89 GLU A CA 1
ATOM 695 C C . GLU A 1 89 ? -23.439 1.149 9.709 1.00 80.94 89 GLU A C 1
ATOM 697 O O . GLU A 1 89 ? -23.238 1.672 8.608 1.00 80.94 89 GLU A O 1
ATOM 702 N N . ALA A 1 90 ? -22.738 0.101 10.152 1.00 81.12 90 ALA A N 1
ATOM 703 C CA . ALA A 1 90 ? -21.698 -0.539 9.359 1.00 81.12 90 ALA A CA 1
ATOM 704 C C . ALA A 1 90 ? -22.271 -1.111 8.069 1.00 81.12 90 ALA A C 1
ATOM 706 O O . ALA A 1 90 ? -23.257 -1.846 8.077 1.00 81.12 90 ALA A O 1
ATOM 707 N N . GLN A 1 91 ? -21.607 -0.799 6.963 1.00 76.94 91 GLN A N 1
ATOM 708 C CA . GLN A 1 91 ? -21.980 -1.312 5.649 1.00 76.94 91 GLN A CA 1
ATOM 709 C C . GLN A 1 91 ? -21.184 -2.570 5.295 1.00 76.94 91 GLN A C 1
ATOM 711 O O . GLN A 1 91 ? -21.637 -3.369 4.476 1.00 76.94 91 GLN A O 1
ATOM 716 N N . ALA A 1 92 ? -20.026 -2.753 5.934 1.00 80.56 92 ALA A N 1
ATOM 717 C CA . ALA A 1 92 ? -19.138 -3.886 5.741 1.00 80.56 92 ALA A CA 1
ATOM 718 C C . ALA A 1 92 ? -18.512 -4.359 7.064 1.00 80.56 92 ALA A C 1
ATOM 720 O O . ALA A 1 92 ? -18.543 -3.679 8.095 1.00 80.56 92 ALA A O 1
ATOM 721 N N . THR A 1 93 ? -17.904 -5.534 6.998 1.00 84.19 93 THR A N 1
ATOM 722 C CA . THR A 1 93 ? -17.036 -6.094 8.030 1.00 84.19 93 THR A CA 1
ATOM 723 C C . THR A 1 93 ? -15.655 -6.248 7.408 1.00 84.19 93 THR A C 1
ATOM 725 O O . THR A 1 93 ? -15.571 -6.699 6.274 1.00 84.19 93 THR A O 1
ATOM 728 N N . LEU A 1 94 ? -14.606 -5.832 8.118 1.00 84.69 94 LEU A N 1
ATOM 729 C CA . LEU A 1 94 ? -13.223 -6.001 7.686 1.00 84.69 94 LEU A CA 1
ATOM 730 C C . LEU A 1 94 ? -12.695 -7.327 8.236 1.00 84.69 94 LEU A C 1
ATOM 732 O O . LEU A 1 94 ? -12.281 -7.412 9.398 1.00 84.69 94 LEU A O 1
ATOM 736 N N . ASP A 1 95 ? -12.766 -8.368 7.412 1.00 84.44 95 ASP A N 1
ATOM 737 C CA . ASP A 1 95 ? -12.360 -9.718 7.781 1.00 84.44 95 ASP A CA 1
ATOM 738 C C . ASP A 1 95 ? -10.842 -9.916 7.719 1.00 84.44 95 ASP A C 1
ATOM 740 O O . ASP A 1 95 ? -10.083 -9.142 7.138 1.00 84.44 95 ASP A O 1
ATOM 744 N N . VAL A 1 96 ? -10.375 -11.003 8.338 1.00 85.94 96 VAL A N 1
ATOM 745 C CA . VAL A 1 96 ? -8.956 -11.370 8.333 1.00 85.94 96 VAL A CA 1
ATOM 746 C C . VAL A 1 96 ? -8.444 -11.500 6.914 1.00 85.94 96 VAL A C 1
ATOM 748 O O . VAL A 1 96 ? -8.910 -12.339 6.143 1.00 85.94 96 VAL A O 1
ATOM 751 N N . GLY A 1 97 ? -7.393 -10.746 6.626 1.00 77.38 97 GLY A N 1
ATOM 752 C CA . GLY A 1 97 ? -6.847 -10.725 5.289 1.00 77.38 97 GLY A CA 1
ATOM 753 C C . GLY A 1 97 ? -7.565 -9.751 4.368 1.00 77.38 97 GLY A C 1
ATOM 754 O O . GLY A 1 97 ? -7.327 -9.829 3.183 1.00 77.38 97 GLY A O 1
ATOM 755 N N . GLU A 1 98 ? -8.417 -8.851 4.843 1.00 81.50 98 GLU A N 1
ATOM 756 C CA . GLU A 1 98 ? -8.977 -7.775 4.025 1.00 81.50 98 GLU A CA 1
ATOM 757 C C . GLU A 1 98 ? -8.312 -6.433 4.338 1.00 81.50 98 GLU A C 1
ATOM 759 O O . GLU A 1 98 ? -7.688 -6.245 5.393 1.00 81.50 98 GLU A O 1
ATOM 764 N N . MET A 1 99 ? -8.434 -5.494 3.399 1.00 84.00 99 MET A N 1
ATOM 765 C CA . MET A 1 99 ? -7.956 -4.127 3.567 1.00 84.00 99 MET A CA 1
ATOM 766 C C . MET A 1 99 ? -8.903 -3.094 2.945 1.00 84.00 99 MET A C 1
ATOM 768 O O . MET A 1 99 ? -9.598 -3.383 1.973 1.00 84.00 99 MET A O 1
ATOM 772 N N . VAL A 1 100 ? -8.881 -1.876 3.485 1.00 79.19 100 VAL A N 1
ATOM 773 C CA . VAL A 1 100 ? -9.591 -0.699 2.964 1.00 79.19 100 VAL A CA 1
ATOM 774 C C . VAL A 1 100 ? -8.568 0.384 2.635 1.00 79.19 100 VAL A C 1
ATOM 776 O O . VAL A 1 100 ? -7.716 0.695 3.466 1.00 79.19 100 VAL A O 1
ATOM 779 N N . HIS A 1 101 ? -8.631 0.936 1.426 1.00 79.88 101 HIS A N 1
ATOM 780 C CA . HIS A 1 101 ? -7.815 2.070 0.989 1.00 79.88 101 HIS A CA 1
ATOM 781 C C . HIS A 1 101 ? -8.671 3.332 1.042 1.00 79.88 101 HIS A C 1
ATOM 783 O O . HIS A 1 101 ? -9.775 3.326 0.507 1.00 79.88 101 HIS A O 1
ATOM 789 N N . LEU A 1 102 ? -8.186 4.386 1.695 1.00 76.50 102 LEU A N 1
ATOM 790 C CA . LEU A 1 102 ? -8.938 5.616 1.933 1.00 76.50 102 LEU A CA 1
ATOM 791 C C . LEU A 1 102 ? -7.994 6.801 1.811 1.00 76.50 102 LEU A C 1
ATOM 793 O O . LEU A 1 102 ? -7.161 6.988 2.694 1.00 76.50 102 LEU A O 1
ATOM 797 N N . GLY A 1 103 ? -8.098 7.590 0.739 1.00 75.81 103 GLY A N 1
ATOM 798 C CA . GLY A 1 103 ? -7.232 8.760 0.569 1.00 75.81 103 GLY A CA 1
ATOM 799 C C . GLY A 1 103 ? -5.752 8.430 0.822 1.00 75.81 103 GLY A C 1
ATOM 800 O O . GLY A 1 103 ? -5.177 7.621 0.102 1.00 75.81 103 GLY A O 1
ATOM 801 N N . HIS A 1 104 ? -5.124 9.031 1.837 1.00 80.38 104 HIS A N 1
ATOM 802 C CA . HIS A 1 104 ? -3.703 8.819 2.181 1.00 80.38 104 HIS A CA 1
ATOM 803 C C . HIS A 1 104 ? -3.452 7.713 3.210 1.00 80.38 104 HIS A C 1
ATOM 805 O O . HIS A 1 104 ? -2.342 7.594 3.717 1.00 80.38 104 HIS A O 1
ATOM 811 N N . MET A 1 105 ? -4.447 6.889 3.523 1.00 85.31 105 MET A N 1
ATOM 812 C CA . MET A 1 105 ? -4.307 5.815 4.497 1.00 85.31 105 MET A CA 1
ATOM 813 C C . MET A 1 105 ? -4.843 4.477 3.996 1.00 85.31 105 MET A C 1
ATOM 815 O O . MET A 1 105 ? -5.683 4.381 3.102 1.00 85.31 105 MET A O 1
ATOM 819 N N . GLY A 1 106 ? -4.347 3.408 4.608 1.00 86.81 106 GLY A N 1
ATOM 820 C CA . GLY A 1 106 ? -4.844 2.056 4.405 1.00 86.81 106 GLY A CA 1
ATOM 821 C C . GLY A 1 106 ? -5.075 1.373 5.741 1.00 86.81 106 GLY A C 1
ATOM 822 O O . GLY A 1 106 ? -4.225 1.460 6.625 1.00 86.81 106 GLY A O 1
ATOM 823 N N . CYS A 1 107 ? -6.203 0.681 5.877 1.00 89.88 107 CYS A N 1
ATOM 824 C CA . CYS A 1 107 ? -6.532 -0.141 7.037 1.00 89.88 107 CYS A CA 1
ATOM 825 C C . CYS A 1 107 ? -6.559 -1.622 6.663 1.00 89.88 107 CYS A C 1
ATOM 827 O O . CYS A 1 107 ? -6.986 -1.963 5.566 1.00 89.88 107 CYS A O 1
ATOM 829 N N . TRP A 1 108 ? -6.138 -2.508 7.562 1.00 92.06 108 TRP A N 1
ATOM 830 C CA . TRP A 1 108 ? -6.156 -3.960 7.367 1.00 92.06 108 TRP A CA 1
ATOM 831 C C . TRP A 1 108 ? -6.494 -4.693 8.665 1.00 92.06 108 TRP A C 1
ATOM 833 O O . TRP A 1 108 ? -6.286 -4.165 9.759 1.00 92.06 108 TRP A O 1
ATOM 843 N N . ALA A 1 109 ? -6.972 -5.931 8.549 1.00 91.19 109 ALA A N 1
ATOM 844 C CA . ALA A 1 109 ? -7.264 -6.787 9.697 1.00 91.19 109 ALA A CA 1
ATOM 845 C C . ALA A 1 109 ? -6.237 -7.932 9.837 1.00 91.19 109 ALA A C 1
ATOM 847 O O . ALA A 1 109 ? -6.310 -8.933 9.111 1.00 91.19 109 ALA A O 1
ATOM 848 N N . PRO A 1 110 ? -5.272 -7.836 10.777 1.00 89.69 110 PRO A N 1
ATOM 849 C CA . PRO A 1 110 ? -4.345 -8.929 11.082 1.00 89.69 110 PRO A CA 1
ATOM 850 C C . PRO A 1 110 ? -4.995 -10.066 11.898 1.00 89.69 110 PRO A C 1
ATOM 852 O O . PRO A 1 110 ? -4.438 -11.163 11.977 1.00 89.69 110 PRO A O 1
ATOM 855 N N . SER A 1 111 ? -6.162 -9.847 12.512 1.00 91.12 111 SER A N 1
ATOM 856 C CA . SER A 1 111 ? -6.975 -10.892 13.144 1.00 91.12 111 SER A CA 1
ATOM 857 C C . SER A 1 111 ? -8.457 -10.487 13.156 1.00 91.12 111 SER A C 1
ATOM 859 O O . SER A 1 111 ? -8.787 -9.369 12.788 1.00 91.12 111 SER A O 1
ATOM 861 N N . VAL A 1 112 ? -9.370 -11.383 13.552 1.00 89.94 112 VAL A N 1
ATOM 862 C CA . VAL A 1 112 ? -10.819 -11.077 13.563 1.00 89.94 112 VAL A CA 1
ATOM 863 C C . VAL A 1 112 ? -11.191 -9.970 14.557 1.00 89.94 112 VAL A C 1
ATOM 865 O O . VAL A 1 112 ? -12.203 -9.302 14.383 1.00 89.94 112 VAL A O 1
ATOM 868 N N . SER A 1 113 ? -10.377 -9.774 15.591 1.00 92.31 113 SER A N 1
ATOM 869 C CA . SER A 1 113 ? -10.586 -8.818 16.683 1.00 92.31 113 SER A CA 1
ATOM 870 C C . SER A 1 113 ? -9.450 -7.794 16.744 1.00 92.31 113 SER A C 1
ATOM 872 O O . SER A 1 113 ? -9.083 -7.317 17.817 1.00 92.31 113 SER A O 1
ATOM 874 N N . GLU A 1 114 ? -8.809 -7.526 15.607 1.00 92.00 114 GLU A N 1
ATOM 875 C CA . GLU A 1 114 ? -7.763 -6.518 15.478 1.00 92.00 114 GLU A CA 1
ATOM 876 C C . GLU A 1 114 ? -7.856 -5.887 14.097 1.00 92.00 114 GLU A C 1
ATOM 878 O O . GLU A 1 114 ? -7.914 -6.598 13.095 1.00 92.00 114 GLU A O 1
ATOM 883 N N . PHE A 1 115 ? -7.801 -4.562 14.044 1.00 92.94 115 PHE A N 1
ATOM 884 C CA . PHE A 1 115 ? -7.491 -3.857 12.810 1.00 92.94 115 PHE A CA 1
ATOM 885 C C . PHE A 1 115 ? -6.384 -2.842 13.061 1.00 92.94 115 PHE A C 1
ATOM 887 O O . PHE A 1 115 ? -6.183 -2.368 14.181 1.00 92.94 115 PHE A O 1
ATOM 894 N N . SER A 1 116 ? -5.672 -2.518 11.997 1.00 95.06 116 SER A N 1
ATOM 895 C CA . SER A 1 116 ? -4.586 -1.555 11.995 1.00 95.06 116 SER A CA 1
ATOM 896 C C . SER A 1 116 ? -4.774 -0.605 10.826 1.00 95.06 116 SER A C 1
ATOM 898 O O . SER A 1 116 ? -5.301 -1.013 9.794 1.00 95.06 116 SER A O 1
ATOM 900 N N . CYS A 1 117 ? -4.339 0.643 10.969 1.00 93.69 117 CYS A N 1
ATOM 901 C CA . CYS A 1 117 ? -4.296 1.601 9.868 1.00 93.69 117 CYS A CA 1
ATOM 902 C C . CYS A 1 117 ? -2.939 2.294 9.817 1.00 93.69 117 CYS A C 1
ATOM 904 O O . CYS A 1 117 ? -2.304 2.491 10.852 1.00 93.69 117 CYS A O 1
ATOM 906 N N . LEU A 1 118 ? -2.522 2.671 8.612 1.00 93.31 118 LEU A N 1
ATOM 907 C CA . LEU A 1 118 ? -1.264 3.345 8.308 1.00 93.31 118 LEU A CA 1
ATOM 908 C C . LEU A 1 118 ? -1.559 4.572 7.448 1.00 93.31 118 LEU A C 1
ATOM 910 O O . LEU A 1 118 ? -2.207 4.433 6.412 1.00 93.31 118 LEU A O 1
ATOM 914 N N . ASP A 1 119 ? -1.031 5.725 7.843 1.00 90.06 119 ASP A N 1
ATOM 915 C CA . ASP A 1 119 ? -0.910 6.893 6.971 1.00 90.06 119 ASP A CA 1
ATOM 916 C C . ASP A 1 119 ? 0.340 6.754 6.089 1.00 90.06 119 ASP A C 1
ATOM 918 O O . ASP A 1 119 ? 1.455 6.553 6.577 1.00 90.06 119 ASP A O 1
ATOM 922 N N . PHE A 1 120 ? 0.159 6.850 4.775 1.00 85.81 120 PHE A N 1
ATOM 923 C CA . PHE A 1 120 ? 1.219 6.691 3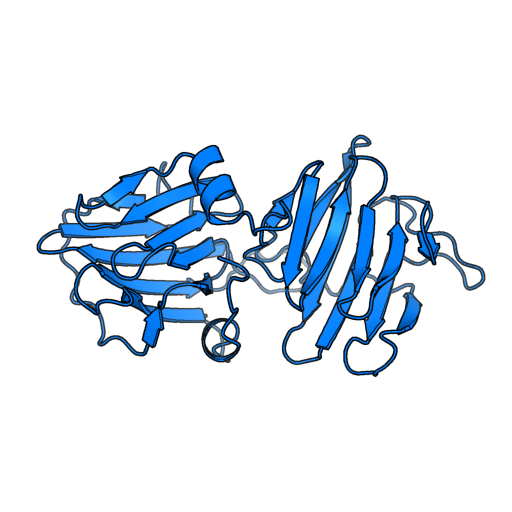.786 1.00 85.81 120 PHE A CA 1
ATOM 924 C C . PHE A 1 120 ? 2.234 7.836 3.817 1.00 85.81 120 PHE A C 1
ATOM 926 O O . PHE A 1 120 ? 3.400 7.605 3.490 1.00 85.81 120 PHE A O 1
ATOM 933 N N . ALA A 1 121 ? 1.813 9.047 4.200 1.00 81.12 121 ALA A N 1
ATOM 934 C CA . ALA A 1 121 ? 2.668 10.229 4.187 1.00 81.12 121 ALA A CA 1
ATOM 935 C C . ALA A 1 121 ? 3.592 10.274 5.411 1.00 81.12 121 ALA A C 1
ATOM 937 O O . ALA A 1 121 ? 4.812 10.390 5.269 1.00 81.12 121 ALA A O 1
ATOM 938 N N . SER A 1 122 ? 3.026 10.149 6.616 1.00 85.56 122 SER A N 1
ATOM 939 C CA . SER A 1 122 ? 3.801 10.197 7.862 1.00 85.56 122 SER A CA 1
ATOM 940 C C . SER A 1 122 ? 4.414 8.851 8.264 1.00 85.56 122 SER A C 1
ATOM 942 O O . SER A 1 122 ? 5.310 8.816 9.112 1.00 85.56 122 SER A O 1
ATOM 944 N N . ASN A 1 123 ? 3.944 7.742 7.678 1.00 88.00 123 ASN A N 1
ATOM 945 C CA . ASN A 1 123 ? 4.260 6.372 8.093 1.00 88.00 123 ASN A CA 1
ATOM 946 C C . ASN A 1 123 ? 3.893 6.083 9.568 1.00 88.00 123 ASN A C 1
ATOM 948 O O . ASN A 1 123 ? 4.432 5.158 10.182 1.00 88.00 123 ASN A O 1
ATOM 952 N N . GLN A 1 124 ? 2.991 6.882 10.151 1.00 92.25 124 GLN A N 1
ATOM 953 C CA . GLN A 1 124 ? 2.389 6.605 11.450 1.00 92.25 124 GLN A CA 1
ATOM 954 C C . GLN A 1 124 ? 1.303 5.545 11.295 1.00 92.25 124 GLN A C 1
ATOM 956 O O . GLN A 1 124 ? 0.506 5.581 10.357 1.00 92.25 124 GLN A O 1
ATOM 961 N N . ALA A 1 125 ? 1.255 4.613 12.241 1.00 94.62 125 ALA A N 1
ATOM 962 C CA . ALA A 1 125 ? 0.243 3.575 12.269 1.00 94.62 125 ALA A CA 1
ATOM 963 C C . ALA A 1 125 ? -0.386 3.457 13.654 1.00 94.62 125 ALA A C 1
ATOM 965 O O . ALA A 1 125 ? 0.235 3.756 14.676 1.00 94.62 125 ALA A O 1
ATOM 966 N N . PHE A 1 126 ? -1.620 2.972 13.692 1.00 95.31 126 PHE A N 1
ATOM 967 C CA . PHE A 1 126 ? -2.288 2.583 14.927 1.00 95.31 126 PHE A CA 1
ATOM 968 C C . PHE A 1 126 ? -2.945 1.219 14.771 1.00 95.31 126 PHE A C 1
ATOM 970 O O . PHE A 1 126 ? -3.141 0.729 13.659 1.00 95.31 126 PHE A O 1
ATOM 977 N N . THR A 1 127 ? -3.300 0.619 15.901 1.00 95.75 127 THR A N 1
ATOM 978 C CA . THR A 1 127 ? -4.092 -0.604 15.970 1.00 95.75 127 THR A CA 1
ATOM 979 C C . THR A 1 127 ? -5.160 -0.492 17.051 1.00 95.75 127 THR A C 1
ATOM 981 O O . THR A 1 127 ? -4.967 0.185 18.065 1.00 95.75 127 THR A O 1
ATOM 984 N N . ILE A 1 128 ? -6.294 -1.154 16.836 1.00 95.31 128 ILE A N 1
ATOM 985 C CA . ILE A 1 128 ? -7.313 -1.391 17.858 1.00 95.31 128 ILE A CA 1
ATOM 986 C C . ILE A 1 128 ? -7.532 -2.895 17.946 1.00 95.31 128 ILE A C 1
ATOM 988 O O . ILE A 1 128 ? -7.813 -3.548 16.942 1.00 95.31 128 ILE A O 1
ATOM 992 N N . ASN A 1 129 ? -7.421 -3.434 19.157 1.00 93.31 129 ASN A N 1
ATOM 993 C CA . ASN A 1 129 ? -7.678 -4.838 19.462 1.00 93.31 129 ASN A CA 1
ATOM 994 C C . ASN A 1 129 ? -8.342 -4.991 20.838 1.00 93.31 129 ASN A C 1
ATOM 996 O O . ASN A 1 129 ? -8.750 -4.007 21.450 1.00 93.31 129 ASN A O 1
ATOM 1000 N N . GLU A 1 130 ? -8.412 -6.214 21.370 1.00 89.31 130 GLU A N 1
ATOM 1001 C CA . GLU A 1 130 ? -8.966 -6.497 22.706 1.00 89.31 130 GLU A CA 1
ATOM 1002 C C . GLU A 1 130 ? -8.328 -5.671 23.847 1.00 89.31 130 GLU A C 1
ATOM 1004 O O . GLU A 1 130 ? -8.941 -5.483 24.898 1.00 89.31 130 GLU A O 1
ATOM 1009 N N . GLN A 1 131 ? -7.096 -5.183 23.670 1.00 90.81 131 GLN A N 1
ATOM 1010 C CA . GLN A 1 131 ? -6.383 -4.348 24.643 1.00 90.81 131 GLN A CA 1
ATOM 1011 C C . GLN A 1 131 ? -6.676 -2.850 24.468 1.00 90.81 131 GLN A C 1
ATOM 1013 O O . GLN A 1 131 ? -6.135 -2.039 25.221 1.00 90.81 131 GLN A O 1
ATOM 1018 N N . GLY A 1 132 ? -7.491 -2.474 23.483 1.00 92.12 132 GLY A N 1
ATOM 1019 C CA . GLY A 1 132 ? -7.845 -1.100 23.141 1.00 92.12 132 GLY A CA 1
ATOM 1020 C C . GLY A 1 132 ? -7.008 -0.505 22.012 1.00 92.12 132 GLY A C 1
ATOM 1021 O O . GLY A 1 132 ? -6.424 -1.224 21.203 1.00 92.12 132 GLY A O 1
ATOM 1022 N N . PHE A 1 133 ? -6.992 0.827 21.960 1.00 94.50 133 PHE A N 1
ATOM 1023 C CA . PHE A 1 133 ? -6.260 1.627 20.978 1.00 94.50 133 PHE A CA 1
ATOM 1024 C C . PHE A 1 133 ? -4.784 1.795 21.358 1.00 94.50 133 PHE A C 1
ATOM 1026 O O . PHE A 1 133 ? -4.477 2.213 22.479 1.00 94.50 133 PHE A O 1
ATOM 1033 N N . HIS A 1 134 ? -3.884 1.541 20.404 1.00 93.56 134 HIS A N 1
ATOM 1034 C CA . HIS A 1 134 ? -2.437 1.698 20.568 1.00 93.56 134 HIS A CA 1
ATOM 1035 C C . HIS A 1 134 ? -1.788 2.248 19.300 1.00 93.56 134 HIS A C 1
ATOM 1037 O O . HIS A 1 134 ? -2.198 1.927 18.186 1.00 93.56 134 HIS A O 1
ATOM 1043 N N . GLU A 1 135 ? -0.718 3.021 19.471 1.00 94.00 135 GLU A N 1
ATOM 1044 C CA . GLU A 1 135 ? 0.205 3.315 18.373 1.00 94.00 135 GLU A CA 1
ATOM 1045 C C . GLU A 1 135 ? 0.897 2.017 17.935 1.00 94.00 135 GLU A C 1
ATOM 1047 O O . GLU A 1 135 ? 1.321 1.209 18.770 1.00 94.00 135 GLU A O 1
ATOM 1052 N N . LEU A 1 136 ? 0.990 1.805 16.625 1.00 94.56 136 LEU A N 1
ATOM 1053 C CA . LEU A 1 136 ? 1.593 0.620 16.041 1.00 94.56 136 LEU A CA 1
ATOM 1054 C C . LEU A 1 136 ? 2.988 0.967 15.527 1.00 94.56 136 LEU A C 1
ATOM 1056 O O . LEU A 1 136 ? 3.157 1.807 14.648 1.00 94.56 136 LEU A O 1
ATOM 1060 N N . ASP A 1 137 ? 3.992 0.280 16.066 1.00 92.06 137 ASP A N 1
ATOM 1061 C CA . ASP A 1 137 ? 5.370 0.431 15.609 1.00 92.06 137 ASP A CA 1
ATOM 1062 C C . ASP A 1 137 ? 5.490 0.094 14.103 1.00 92.06 137 ASP A C 1
ATOM 1064 O O . ASP A 1 137 ? 4.980 -0.949 13.674 1.00 92.06 137 ASP A O 1
ATOM 1068 N N . PRO A 1 138 ? 6.193 0.907 13.291 1.00 87.75 138 PRO A N 1
ATOM 1069 C CA . PRO A 1 138 ? 6.320 0.665 11.853 1.00 87.75 138 PRO A CA 1
ATOM 1070 C C . PRO A 1 138 ? 6.930 -0.694 11.480 1.00 87.75 138 PRO A C 1
ATOM 1072 O O . PRO A 1 138 ? 6.560 -1.279 10.458 1.00 87.75 138 PRO A O 1
ATOM 1075 N N . ALA A 1 139 ? 7.844 -1.239 12.292 1.00 90.75 139 ALA A N 1
ATOM 1076 C CA . ALA A 1 139 ? 8.388 -2.572 12.048 1.00 90.75 139 ALA A CA 1
ATOM 1077 C C . ALA A 1 139 ? 7.331 -3.648 12.321 1.00 90.75 139 ALA A C 1
ATOM 1079 O O . ALA A 1 139 ? 7.278 -4.646 11.601 1.00 90.75 139 ALA A O 1
ATOM 1080 N N . LYS A 1 140 ? 6.448 -3.427 13.304 1.00 93.31 140 LYS A N 1
ATOM 1081 C CA . LYS A 1 140 ? 5.312 -4.318 13.547 1.00 93.31 140 LYS A CA 1
ATOM 1082 C C . LYS A 1 140 ? 4.263 -4.231 12.440 1.00 93.31 140 LYS A C 1
ATOM 1084 O O . LYS A 1 140 ? 3.780 -5.275 12.011 1.00 93.31 140 LYS A O 1
ATOM 1089 N N . ALA A 1 141 ? 3.959 -3.033 11.940 1.00 92.50 141 ALA A N 1
ATOM 1090 C CA . ALA A 1 141 ? 3.097 -2.858 10.769 1.00 92.50 141 ALA A CA 1
ATOM 1091 C C . ALA A 1 141 ? 3.668 -3.605 9.552 1.00 92.50 141 ALA A C 1
ATOM 1093 O O . ALA A 1 141 ? 2.972 -4.395 8.919 1.00 92.50 141 ALA A O 1
ATOM 1094 N N . THR A 1 142 ? 4.971 -3.451 9.295 1.00 91.69 142 THR A N 1
ATOM 1095 C CA . THR A 1 142 ? 5.673 -4.182 8.230 1.00 91.69 142 THR A CA 1
ATOM 1096 C C . THR A 1 142 ? 5.570 -5.696 8.426 1.00 91.69 142 THR A C 1
ATOM 1098 O O . THR A 1 142 ? 5.254 -6.412 7.480 1.00 91.69 142 THR A O 1
ATOM 1101 N N . GLU A 1 143 ? 5.786 -6.202 9.646 1.00 92.56 143 GLU A N 1
ATOM 1102 C CA . GLU A 1 143 ? 5.643 -7.629 9.968 1.00 92.56 143 GLU A CA 1
ATOM 1103 C C . GLU A 1 143 ? 4.224 -8.138 9.670 1.00 92.56 143 GLU A C 1
ATOM 1105 O O . GLU A 1 143 ? 4.076 -9.197 9.066 1.00 92.56 143 GLU A O 1
ATOM 1110 N N . GLN A 1 144 ? 3.187 -7.382 10.053 1.00 91.94 144 GLN A N 1
ATOM 1111 C CA . GLN A 1 144 ? 1.787 -7.740 9.793 1.00 91.94 144 GLN A CA 1
ATOM 1112 C C . GLN A 1 144 ? 1.457 -7.777 8.293 1.00 91.94 144 GLN A C 1
ATOM 1114 O O . GLN A 1 144 ? 0.671 -8.622 7.867 1.00 91.94 144 GLN A O 1
ATOM 1119 N N . LEU A 1 145 ? 2.069 -6.893 7.502 1.00 92.31 145 LEU A N 1
ATOM 1120 C CA . LEU A 1 145 ? 1.874 -6.786 6.053 1.00 92.31 145 LEU A CA 1
ATOM 1121 C C . LEU A 1 145 ? 2.785 -7.718 5.240 1.00 92.31 145 LEU A C 1
ATOM 1123 O O . LEU A 1 145 ? 2.649 -7.796 4.020 1.00 92.31 145 LEU A O 1
ATOM 1127 N N . THR A 1 146 ? 3.723 -8.417 5.882 1.00 92.56 146 THR A N 1
ATOM 1128 C CA . THR A 1 146 ? 4.661 -9.304 5.189 1.00 92.56 146 THR A CA 1
ATOM 1129 C C . THR A 1 146 ? 4.038 -10.681 4.973 1.00 92.56 146 THR A C 1
ATOM 1131 O O . THR A 1 146 ? 3.666 -11.378 5.921 1.00 92.56 146 THR A O 1
ATOM 1134 N N . ASN A 1 147 ? 3.948 -11.104 3.714 1.00 90.12 147 ASN A N 1
ATOM 1135 C CA . ASN A 1 147 ? 3.424 -12.417 3.352 1.00 90.12 147 ASN A CA 1
ATOM 1136 C C . ASN A 1 147 ? 4.436 -13.550 3.624 1.00 90.12 147 ASN A C 1
ATOM 1138 O O . ASN A 1 147 ? 5.594 -13.333 3.987 1.00 90.12 147 ASN A O 1
ATOM 1142 N N . SER A 1 148 ? 4.013 -14.799 3.418 1.00 89.62 148 SER A N 1
ATOM 1143 C CA . SER A 1 148 ? 4.854 -15.990 3.625 1.00 89.62 148 SER A CA 1
ATOM 1144 C C . SER A 1 148 ? 6.077 -16.075 2.695 1.00 89.62 148 SER A C 1
ATOM 1146 O O . SER A 1 148 ? 7.027 -16.794 3.008 1.00 89.62 148 SER A O 1
ATOM 1148 N N . SER A 1 149 ? 6.080 -15.323 1.590 1.00 89.94 149 SER A N 1
ATOM 1149 C CA . SER A 1 149 ? 7.210 -15.195 0.659 1.00 89.94 149 SER A CA 1
ATOM 1150 C C . SER A 1 149 ? 8.180 -14.069 1.042 1.00 89.94 149 SER A C 1
ATOM 1152 O O . SER A 1 149 ? 9.191 -13.888 0.370 1.00 89.94 149 SER A O 1
ATOM 1154 N N . GLY A 1 150 ? 7.911 -13.342 2.132 1.00 93.12 150 GLY A N 1
ATOM 1155 C CA . GLY A 1 150 ? 8.755 -12.251 2.618 1.00 93.12 150 GLY A CA 1
ATOM 1156 C C . GLY A 1 150 ? 8.503 -10.905 1.937 1.00 93.12 150 GLY A C 1
ATOM 1157 O O . GLY A 1 150 ? 9.318 -10.001 2.096 1.00 93.12 150 GLY A O 1
ATOM 1158 N N . GLN A 1 151 ? 7.401 -10.767 1.198 1.00 94.94 151 GLN A N 1
ATOM 1159 C CA . GLN A 1 151 ? 7.056 -9.534 0.492 1.00 94.94 151 GLN A CA 1
ATOM 1160 C C . GLN A 1 151 ? 6.092 -8.701 1.327 1.00 94.94 151 GLN A C 1
ATOM 1162 O O . GLN A 1 151 ? 5.113 -9.234 1.857 1.00 94.94 151 GLN A O 1
ATOM 1167 N N . VAL A 1 152 ? 6.342 -7.399 1.411 1.00 94.44 152 VAL A N 1
ATOM 1168 C CA . VAL A 1 152 ? 5.453 -6.455 2.092 1.00 94.44 152 VAL A CA 1
ATOM 1169 C C . VAL A 1 152 ? 4.308 -6.085 1.153 1.00 94.44 152 VAL A C 1
ATOM 1171 O O . VAL A 1 152 ? 4.539 -5.577 0.057 1.00 94.44 152 VAL A O 1
ATOM 1174 N N . GLN A 1 153 ? 3.071 -6.341 1.569 1.00 91.62 153 GLN A N 1
ATOM 1175 C CA . GLN A 1 153 ? 1.881 -5.958 0.816 1.00 91.62 153 GLN A CA 1
ATOM 1176 C C . GLN A 1 153 ? 1.738 -4.432 0.780 1.00 91.62 153 GLN A C 1
ATOM 1178 O O . GLN A 1 153 ? 1.735 -3.778 1.825 1.00 91.62 153 GLN A O 1
ATOM 1183 N N . THR A 1 154 ? 1.578 -3.860 -0.414 1.00 89.75 154 THR A N 1
ATOM 1184 C CA . THR A 1 154 ? 1.224 -2.444 -0.553 1.00 89.75 154 THR A CA 1
ATOM 1185 C C . THR A 1 154 ? -0.261 -2.251 -0.290 1.00 89.75 154 THR A C 1
ATOM 1187 O O . THR A 1 154 ? -1.084 -3.068 -0.707 1.00 89.75 154 THR A O 1
ATOM 1190 N N . LEU A 1 155 ? -0.596 -1.151 0.378 1.00 87.31 155 LEU A N 1
ATOM 1191 C CA . LEU A 1 155 ? -1.974 -0.782 0.715 1.00 87.31 155 LEU A CA 1
ATOM 1192 C C . LEU A 1 155 ? -2.570 0.223 -0.281 1.00 87.31 155 LEU A C 1
ATOM 1194 O O . LEU A 1 155 ? -3.781 0.410 -0.328 1.00 87.31 155 LEU A O 1
ATOM 1198 N N . SER A 1 156 ? -1.727 0.851 -1.102 1.00 83.25 156 SER A N 1
ATOM 1199 C CA . SER A 1 156 ? -2.143 1.767 -2.164 1.00 83.25 156 SER A CA 1
ATOM 1200 C C . SER A 1 156 ? -2.042 1.127 -3.550 1.00 83.25 156 SER A C 1
ATOM 1202 O O . SER A 1 156 ? -1.165 0.293 -3.799 1.00 83.25 156 SER A O 1
ATOM 1204 N N . LYS A 1 157 ? -2.903 1.567 -4.482 1.00 79.81 157 LYS A N 1
ATOM 1205 C CA . LYS A 1 157 ? -2.752 1.289 -5.930 1.00 79.81 157 LYS A CA 1
ATOM 1206 C C . LYS A 1 157 ? -1.535 1.977 -6.511 1.00 79.81 157 LYS A C 1
ATOM 1208 O O . LYS A 1 157 ? -1.042 1.550 -7.552 1.00 79.81 157 LYS A O 1
ATOM 1213 N N . MET A 1 158 ? -1.104 3.067 -5.881 1.00 81.81 158 MET A N 1
ATOM 1214 C CA . MET A 1 158 ? -0.018 3.913 -6.335 1.00 81.81 158 MET A CA 1
ATOM 1215 C C . MET A 1 158 ? 1.187 3.742 -5.423 1.00 81.81 158 MET A C 1
ATOM 1217 O O . MET A 1 158 ? 1.167 4.055 -4.235 1.00 81.81 158 MET A O 1
ATOM 1221 N N . THR A 1 159 ? 2.265 3.250 -6.010 1.00 88.06 159 THR A N 1
ATOM 1222 C CA . THR A 1 159 ? 3.493 2.897 -5.306 1.00 88.06 159 THR A CA 1
ATOM 1223 C C . THR A 1 159 ? 4.636 3.723 -5.869 1.00 88.06 159 THR A C 1
ATOM 1225 O O . THR A 1 159 ? 4.903 3.660 -7.067 1.00 88.06 159 THR A O 1
ATOM 1228 N N . ASN A 1 160 ? 5.315 4.509 -5.035 1.00 88.69 160 ASN A N 1
ATOM 1229 C CA . ASN A 1 160 ? 6.465 5.312 -5.443 1.00 88.69 160 ASN A CA 1
ATOM 1230 C C . ASN A 1 160 ? 7.761 4.677 -4.937 1.00 88.69 160 ASN A C 1
ATOM 1232 O O . ASN A 1 160 ? 7.969 4.552 -3.735 1.00 88.69 160 ASN A O 1
ATOM 1236 N N . PHE A 1 161 ? 8.643 4.306 -5.859 1.00 92.50 161 PHE A N 1
ATOM 1237 C CA . PHE A 1 161 ? 9.966 3.777 -5.550 1.00 92.50 161 PHE A CA 1
ATOM 1238 C C . PHE A 1 161 ? 10.993 4.899 -5.653 1.00 92.50 161 PHE A C 1
ATOM 1240 O O . PHE A 1 161 ? 11.203 5.446 -6.741 1.00 92.50 161 PHE A O 1
ATOM 1247 N N . GLN A 1 162 ? 11.622 5.247 -4.530 1.00 90.44 162 GLN A N 1
ATOM 1248 C CA . GLN A 1 162 ? 12.631 6.306 -4.471 1.00 90.44 162 GLN A CA 1
ATOM 1249 C C . GLN A 1 162 ? 14.028 5.744 -4.721 1.00 90.44 162 GLN A C 1
ATOM 1251 O O . GLN A 1 162 ? 14.548 4.946 -3.939 1.00 90.44 162 GLN A O 1
ATOM 1256 N N . PHE A 1 163 ? 14.647 6.174 -5.818 1.00 90.06 163 PHE A N 1
ATOM 1257 C CA . PHE A 1 163 ? 15.975 5.733 -6.224 1.00 90.06 163 PHE A CA 1
ATOM 1258 C C . PHE A 1 163 ? 17.052 6.502 -5.465 1.00 90.06 163 PHE A C 1
ATOM 1260 O O . PHE A 1 163 ? 16.883 7.649 -5.051 1.00 90.06 163 PHE A O 1
ATOM 1267 N N . THR A 1 164 ? 18.204 5.858 -5.297 1.00 88.81 164 THR A N 1
ATOM 1268 C CA . THR A 1 164 ? 19.358 6.414 -4.569 1.00 88.81 164 THR A CA 1
ATOM 1269 C C . THR A 1 164 ? 19.927 7.696 -5.188 1.00 88.81 164 THR A C 1
ATOM 1271 O O . THR A 1 164 ? 20.616 8.452 -4.504 1.00 88.81 164 THR A O 1
ATOM 1274 N N . ASP A 1 165 ? 19.630 7.966 -6.461 1.00 84.75 165 ASP A N 1
ATOM 1275 C CA . ASP A 1 165 ? 20.004 9.186 -7.183 1.00 84.75 165 ASP A CA 1
ATOM 1276 C C . ASP A 1 165 ? 19.022 10.361 -6.973 1.00 84.75 165 ASP A C 1
ATOM 1278 O O . ASP A 1 165 ? 19.235 11.446 -7.518 1.00 84.75 165 ASP A O 1
ATOM 1282 N N . GLY A 1 166 ? 17.968 10.164 -6.171 1.00 83.44 166 GLY A N 1
ATOM 1283 C CA . GLY A 1 166 ? 16.936 11.160 -5.879 1.00 83.44 166 GLY A CA 1
ATOM 1284 C C . GLY A 1 166 ? 15.805 11.229 -6.909 1.00 83.44 166 GLY A C 1
ATOM 1285 O O . GLY A 1 166 ? 14.930 12.084 -6.783 1.00 83.44 166 GLY A O 1
ATOM 1286 N N . THR A 1 167 ? 15.806 10.365 -7.925 1.00 86.06 167 THR A N 1
ATOM 1287 C CA . THR A 1 167 ? 14.685 10.222 -8.865 1.00 86.06 167 THR A CA 1
ATOM 1288 C C . THR A 1 167 ? 13.696 9.151 -8.389 1.00 86.06 167 THR A C 1
ATOM 1290 O O . THR A 1 167 ? 13.931 8.470 -7.388 1.00 86.06 167 THR A O 1
ATOM 1293 N N . SER A 1 168 ? 12.550 9.009 -9.063 1.00 86.75 168 SER A N 1
ATOM 1294 C CA . SER A 1 168 ? 11.551 8.011 -8.679 1.00 86.75 168 SER A CA 1
ATOM 1295 C C . SER A 1 168 ? 10.863 7.356 -9.870 1.00 86.75 168 SER A C 1
ATOM 1297 O O . SER A 1 168 ? 10.708 7.951 -10.942 1.00 86.75 168 SER A O 1
ATOM 1299 N N . ILE A 1 169 ? 10.381 6.138 -9.638 1.00 88.62 169 ILE A N 1
ATOM 1300 C CA . ILE A 1 169 ? 9.420 5.472 -10.514 1.00 88.62 169 ILE A CA 1
ATOM 1301 C C . ILE A 1 169 ? 8.134 5.277 -9.716 1.00 88.62 169 ILE A C 1
ATOM 1303 O O . ILE A 1 169 ? 8.162 4.677 -8.645 1.00 88.62 169 ILE A O 1
ATOM 1307 N N . THR A 1 170 ? 7.014 5.792 -10.221 1.00 87.06 170 THR A N 1
ATOM 1308 C CA . THR A 1 170 ? 5.691 5.558 -9.624 1.00 87.06 170 THR A CA 1
ATOM 1309 C C . THR A 1 170 ? 4.943 4.523 -10.442 1.00 87.06 170 THR A C 1
ATOM 1311 O O . THR A 1 170 ? 4.697 4.761 -11.620 1.00 87.06 170 THR A O 1
ATOM 1314 N N . CYS A 1 171 ? 4.542 3.418 -9.830 1.00 87.75 171 CYS A N 1
ATOM 1315 C CA . CYS A 1 171 ? 3.701 2.409 -10.457 1.00 87.75 171 CYS A CA 1
ATOM 1316 C C . CYS A 1 171 ? 2.249 2.525 -9.987 1.00 87.75 171 CYS A C 1
ATOM 1318 O O . CYS A 1 171 ? 1.998 2.860 -8.831 1.00 87.75 171 CYS A O 1
ATOM 1320 N N . VAL A 1 172 ? 1.305 2.272 -10.891 1.00 83.62 172 VAL A N 1
ATOM 1321 C CA . VAL A 1 172 ? -0.139 2.335 -10.657 1.00 83.62 172 VAL A CA 1
ATOM 1322 C C . VAL A 1 172 ? -0.755 1.000 -11.056 1.00 83.62 172 VAL A C 1
ATOM 1324 O O . VAL A 1 172 ? -0.506 0.506 -12.157 1.00 83.62 172 VAL A O 1
ATOM 1327 N N . SER A 1 173 ? -1.555 0.436 -10.156 1.00 79.25 173 SER A N 1
ATOM 1328 C CA . SER A 1 173 ? -2.315 -0.796 -10.367 1.00 79.25 173 SER A CA 1
ATOM 1329 C C . SER A 1 173 ? -3.803 -0.463 -10.448 1.00 79.25 173 SER A C 1
ATOM 1331 O O . SER A 1 173 ? -4.444 -0.222 -9.426 1.00 79.25 173 SER A O 1
ATOM 1333 N N . GLU A 1 174 ? -4.360 -0.429 -11.654 1.00 73.44 174 GLU A N 1
ATOM 1334 C CA . GLU A 1 174 ? -5.793 -0.207 -11.854 1.00 73.44 174 GLU A CA 1
ATOM 1335 C C . GLU A 1 174 ? -6.522 -1.550 -11.735 1.00 73.44 174 GLU A C 1
ATOM 1337 O O . GLU A 1 174 ? -6.432 -2.398 -12.626 1.00 73.44 174 GLU A O 1
ATOM 1342 N N . LEU A 1 175 ? -7.216 -1.779 -10.614 1.00 64.38 175 LEU A N 1
ATOM 1343 C CA . LEU A 1 175 ? -7.852 -3.074 -10.328 1.00 64.38 175 LEU A CA 1
ATOM 1344 C C . LEU A 1 175 ? -8.991 -3.401 -11.306 1.00 64.38 175 LEU A C 1
ATOM 1346 O O . LEU A 1 175 ? -9.106 -4.535 -11.756 1.00 64.38 175 LEU A O 1
ATOM 1350 N N . GLN A 1 176 ? -9.828 -2.418 -11.661 1.00 63.66 176 GLN A N 1
ATOM 1351 C CA . GLN A 1 176 ? -10.989 -2.648 -12.536 1.00 63.66 176 GLN A CA 1
ATOM 1352 C C . GLN A 1 176 ? -10.611 -2.799 -14.013 1.00 63.66 176 GLN A C 1
ATOM 1354 O O . GLN A 1 176 ? -11.270 -3.527 -14.754 1.00 63.66 176 GLN A O 1
ATOM 1359 N N . ALA A 1 177 ? -9.574 -2.080 -14.448 1.00 60.88 177 ALA A N 1
ATOM 1360 C CA . ALA A 1 177 ? -9.079 -2.152 -15.817 1.00 60.88 177 ALA A CA 1
ATOM 1361 C C . ALA A 1 177 ? -8.102 -3.320 -16.019 1.00 60.88 177 ALA A C 1
ATOM 1363 O O . ALA A 1 177 ? -7.802 -3.640 -17.166 1.00 60.88 177 ALA A O 1
ATOM 1364 N N . GLU A 1 178 ? -7.625 -3.943 -14.927 1.00 71.50 178 GLU A N 1
ATOM 1365 C CA . GLU A 1 178 ? -6.530 -4.925 -14.933 1.00 71.50 178 GLU A CA 1
ATOM 1366 C C . GLU A 1 178 ? -5.292 -4.366 -15.681 1.00 71.50 178 GLU A C 1
ATOM 1368 O O . GLU A 1 178 ? -4.521 -5.072 -16.330 1.00 71.50 178 GLU A O 1
ATOM 1373 N N . GLU A 1 179 ? -5.081 -3.051 -15.574 1.00 75.50 179 GLU A N 1
ATOM 1374 C CA . GLU A 1 179 ? -3.945 -2.344 -16.158 1.00 75.50 179 GLU A CA 1
ATOM 1375 C C . GLU A 1 179 ? -2.885 -2.101 -15.083 1.00 75.50 179 GLU A C 1
ATOM 1377 O O . GLU A 1 179 ? -3.182 -1.734 -13.942 1.00 75.50 179 GLU A O 1
ATOM 1382 N N . PHE A 1 180 ? -1.623 -2.280 -15.460 1.00 84.06 180 PHE A N 1
ATOM 1383 C CA . PHE A 1 180 ? -0.488 -1.904 -14.630 1.00 84.06 180 PHE A CA 1
ATOM 1384 C C . PHE A 1 180 ? 0.425 -0.985 -15.424 1.00 84.06 180 PHE A C 1
ATOM 1386 O O . PHE A 1 180 ? 0.727 -1.244 -16.591 1.00 84.06 180 PHE A O 1
ATOM 1393 N N . LEU A 1 181 ? 0.863 0.107 -14.812 1.00 85.00 181 LEU A N 1
ATOM 1394 C CA . LEU A 1 181 ? 1.714 1.085 -15.473 1.00 85.00 181 LEU A CA 1
ATOM 1395 C C . LEU A 1 181 ? 2.757 1.640 -14.511 1.00 85.00 181 LEU A C 1
ATOM 1397 O O . LEU A 1 181 ? 2.537 1.674 -13.307 1.00 85.00 181 LEU A O 1
ATOM 1401 N N . CYS A 1 182 ? 3.898 2.078 -15.035 1.00 87.31 182 CYS A N 1
ATOM 1402 C CA . CYS A 1 182 ? 4.941 2.730 -14.251 1.00 87.31 182 CYS A CA 1
ATOM 1403 C C . CYS A 1 182 ? 5.430 3.991 -14.957 1.00 87.31 182 CYS A C 1
ATOM 1405 O O . CYS A 1 182 ? 5.715 3.986 -16.154 1.00 87.31 182 CYS A O 1
ATOM 1407 N N . HIS A 1 183 ? 5.562 5.071 -14.198 1.00 85.25 183 HIS A N 1
ATOM 1408 C CA . HIS A 1 183 ? 5.959 6.390 -14.657 1.00 85.25 183 HIS A CA 1
ATOM 1409 C C . HIS A 1 183 ? 7.331 6.770 -14.120 1.00 85.25 183 HIS A C 1
ATOM 1411 O O . HIS A 1 183 ? 7.583 6.651 -12.924 1.00 85.25 183 HIS A O 1
ATOM 1417 N N . ASN A 1 184 ? 8.184 7.303 -14.988 1.00 83.00 184 ASN A N 1
ATOM 1418 C CA . ASN A 1 184 ? 9.473 7.869 -14.606 1.00 83.00 184 ASN A CA 1
ATOM 1419 C C . ASN A 1 184 ? 9.332 9.386 -14.408 1.00 83.00 184 ASN A C 1
ATOM 1421 O O . ASN A 1 184 ? 8.960 10.100 -15.342 1.00 83.00 184 ASN A O 1
ATOM 1425 N N . SER A 1 185 ? 9.619 9.868 -13.196 1.00 69.06 185 SER A N 1
ATOM 1426 C CA . SER A 1 185 ? 9.561 11.294 -12.835 1.00 69.06 185 SER A CA 1
ATOM 1427 C C . SER A 1 185 ? 10.858 12.060 -13.153 1.00 69.06 185 SER A C 1
ATOM 1429 O O . SER A 1 185 ? 10.919 13.279 -12.990 1.00 69.06 185 SER A O 1
ATOM 1431 N N . GLY A 1 186 ? 11.902 11.362 -13.612 1.00 65.00 186 GLY A N 1
ATOM 1432 C CA . GLY A 1 186 ? 13.217 11.919 -13.903 1.00 65.00 186 GLY A CA 1
ATOM 1433 C C . GLY A 1 186 ? 13.261 12.800 -15.164 1.00 65.00 186 GLY A C 1
ATOM 1434 O O . GLY A 1 186 ? 12.477 12.614 -16.097 1.00 65.00 186 GLY A O 1
ATOM 1435 N N . PRO A 1 187 ? 14.227 13.737 -15.253 1.00 55.97 187 PRO A N 1
ATOM 1436 C CA . PRO A 1 187 ? 14.275 14.805 -16.265 1.00 55.97 187 PRO A CA 1
ATOM 1437 C C . PRO A 1 187 ? 14.483 14.357 -17.728 1.00 55.97 187 PRO A C 1
ATOM 1439 O O . PRO A 1 187 ? 14.577 15.210 -18.610 1.00 55.97 187 PRO A O 1
ATOM 1442 N N . GLY A 1 188 ? 14.557 13.054 -18.016 1.00 59.06 188 GLY A N 1
ATOM 1443 C CA . GLY A 1 188 ? 14.791 12.525 -19.367 1.00 59.06 188 GLY A CA 1
ATOM 1444 C C . GLY A 1 188 ? 13.894 11.364 -19.799 1.00 59.06 188 GLY A C 1
ATOM 1445 O O . GLY A 1 188 ? 13.909 11.026 -20.982 1.00 59.06 188 GLY A O 1
ATOM 1446 N N . GLY A 1 189 ? 13.116 10.773 -18.885 1.00 73.56 189 GLY A N 1
ATOM 1447 C CA . GLY A 1 189 ? 12.437 9.501 -19.139 1.00 73.56 189 GLY A CA 1
ATOM 1448 C C . GLY A 1 189 ? 13.388 8.386 -19.607 1.00 73.56 189 GLY A C 1
ATOM 1449 O O . GLY A 1 189 ? 14.610 8.479 -19.499 1.00 73.56 189 GLY A O 1
ATOM 1450 N N . TRP A 1 190 ? 12.805 7.327 -20.149 1.00 83.44 190 TRP A N 1
ATOM 1451 C CA . TRP A 1 190 ? 13.479 6.222 -20.815 1.00 83.44 190 TRP A CA 1
ATOM 1452 C C . TRP A 1 190 ? 13.714 6.509 -22.298 1.00 83.44 190 TRP A C 1
ATOM 1454 O O . TRP A 1 190 ? 12.834 7.002 -23.008 1.00 83.44 190 TRP A O 1
ATOM 1464 N N . SER A 1 191 ? 14.886 6.135 -22.803 1.00 77.50 191 SER A N 1
ATOM 1465 C CA . SER A 1 191 ? 15.176 6.204 -24.236 1.00 77.50 191 SER A CA 1
ATOM 1466 C C . SER A 1 191 ? 14.610 4.979 -24.957 1.00 77.50 191 SER A C 1
ATOM 1468 O O . SER A 1 191 ? 14.944 3.851 -24.611 1.00 77.50 191 SER A O 1
ATOM 1470 N N . THR A 1 192 ? 13.789 5.179 -25.992 1.00 75.75 192 THR A N 1
ATOM 1471 C CA . THR A 1 192 ? 13.246 4.083 -26.814 1.00 75.75 192 THR A CA 1
ATOM 1472 C C . THR A 1 192 ? 13.583 4.278 -28.291 1.00 75.75 192 THR A C 1
ATOM 1474 O O . THR A 1 192 ? 13.905 5.381 -28.739 1.00 75.75 192 THR A O 1
ATOM 1477 N N . SER A 1 193 ? 13.439 3.218 -29.091 1.00 73.69 193 SER A N 1
ATOM 1478 C CA . SER A 1 193 ? 13.572 3.290 -30.554 1.00 73.69 193 SER A CA 1
ATOM 1479 C C . SER A 1 193 ? 12.539 4.213 -31.222 1.00 73.69 193 SER A C 1
ATOM 1481 O O . SER A 1 193 ? 12.784 4.691 -32.330 1.00 73.69 193 SER A O 1
ATOM 1483 N N . ALA A 1 194 ? 11.415 4.493 -30.553 1.00 69.62 194 ALA A N 1
ATOM 1484 C CA . ALA A 1 194 ? 10.356 5.389 -31.014 1.00 69.62 194 ALA A CA 1
ATOM 1485 C C . ALA A 1 194 ? 10.493 6.834 -30.484 1.00 69.62 194 ALA A C 1
ATOM 1487 O O . ALA A 1 194 ? 9.679 7.689 -30.833 1.00 69.62 194 ALA A O 1
ATOM 1488 N N . GLY A 1 195 ? 11.516 7.122 -29.671 1.00 73.25 195 GLY A N 1
ATOM 1489 C CA . GLY A 1 195 ? 11.713 8.406 -28.990 1.00 73.25 195 GLY A CA 1
ATOM 1490 C C . GLY A 1 195 ? 11.684 8.280 -27.461 1.00 73.25 195 GLY A C 1
ATOM 1491 O O . GLY A 1 195 ? 11.598 7.171 -26.937 1.00 73.25 195 GLY A O 1
ATOM 1492 N N . PRO A 1 196 ? 11.793 9.390 -26.715 1.00 75.94 196 PRO A N 1
ATOM 1493 C CA . PRO A 1 196 ? 11.722 9.350 -25.258 1.00 75.94 196 PRO A CA 1
ATOM 1494 C C . PRO A 1 196 ? 10.341 8.873 -24.797 1.00 75.94 196 PRO A C 1
ATOM 1496 O O . PRO A 1 196 ? 9.319 9.278 -25.351 1.00 75.94 196 PRO A O 1
ATOM 1499 N N . ALA A 1 197 ? 10.316 8.034 -23.771 1.00 80.19 197 ALA A N 1
ATOM 1500 C CA . ALA A 1 197 ? 9.113 7.563 -23.106 1.00 80.19 197 ALA A CA 1
ATOM 1501 C C . ALA A 1 197 ? 9.230 7.810 -21.607 1.00 80.19 197 ALA A C 1
ATOM 1503 O O . ALA A 1 197 ? 10.311 7.786 -21.043 1.00 80.19 197 ALA A O 1
ATOM 1504 N N . ASN A 1 198 ? 8.115 8.029 -20.937 1.00 80.31 198 ASN A N 1
ATOM 1505 C CA . ASN A 1 198 ? 8.085 8.271 -19.495 1.00 80.31 198 ASN A CA 1
ATOM 1506 C C . ASN A 1 198 ? 7.019 7.419 -18.803 1.00 80.31 198 ASN A C 1
ATOM 1508 O O . ASN A 1 198 ? 6.802 7.569 -17.606 1.00 80.31 198 ASN A O 1
ATOM 1512 N N . THR A 1 199 ? 6.358 6.537 -19.554 1.00 83.12 199 THR A N 1
ATOM 1513 C CA . THR A 1 199 ? 5.390 5.565 -19.049 1.00 83.12 199 THR A CA 1
ATOM 1514 C C . THR A 1 199 ? 5.667 4.203 -19.672 1.00 83.12 199 THR A C 1
ATOM 1516 O O . THR A 1 199 ? 5.791 4.110 -20.894 1.00 83.12 199 THR A O 1
ATOM 1519 N N . LEU A 1 200 ? 5.740 3.172 -18.839 1.00 85.06 200 LEU A N 1
ATOM 1520 C CA . LEU A 1 200 ? 5.708 1.758 -19.205 1.00 85.06 200 LEU A CA 1
ATOM 1521 C C . LEU A 1 200 ? 4.308 1.222 -18.897 1.00 85.06 200 LEU A C 1
ATOM 1523 O O . LEU A 1 200 ? 3.744 1.590 -17.869 1.00 85.06 200 LEU A O 1
ATOM 1527 N N . TRP A 1 201 ? 3.748 0.391 -19.775 1.00 84.44 201 TRP A N 1
ATOM 1528 C CA . TRP A 1 201 ? 2.394 -0.149 -19.623 1.00 84.44 201 TRP A CA 1
ATOM 1529 C C . TRP A 1 201 ? 2.372 -1.659 -19.886 1.00 84.44 201 TRP A C 1
ATOM 1531 O O . TRP A 1 201 ? 2.991 -2.142 -20.836 1.00 84.44 201 TRP A O 1
ATOM 1541 N N . TRP A 1 202 ? 1.638 -2.378 -19.040 1.00 82.81 202 TRP A N 1
ATOM 1542 C CA . TRP A 1 202 ? 1.317 -3.795 -19.127 1.00 82.81 202 TRP A CA 1
ATOM 1543 C C . TRP A 1 202 ? -0.200 -4.022 -19.023 1.00 82.81 202 TRP A C 1
ATOM 1545 O O . TRP A 1 202 ? -0.886 -3.376 -18.227 1.00 82.81 202 TRP A O 1
ATOM 1555 N N . ASN A 1 203 ? -0.708 -4.966 -19.811 1.00 78.25 203 ASN A N 1
ATOM 1556 C CA . ASN A 1 203 ? -2.084 -5.457 -19.732 1.00 78.25 203 ASN A CA 1
ATOM 1557 C C . ASN A 1 203 ? -2.093 -6.768 -18.936 1.00 78.25 203 ASN A C 1
ATOM 1559 O O . ASN A 1 203 ? -1.376 -7.693 -19.317 1.00 78.25 203 ASN A O 1
ATOM 1563 N N . LEU A 1 204 ? -2.856 -6.848 -17.840 1.00 77.44 204 LEU A N 1
ATOM 1564 C CA . LEU A 1 204 ? -2.887 -8.033 -16.975 1.00 77.44 204 LEU A CA 1
ATOM 1565 C C . LEU A 1 204 ? -4.024 -9.022 -17.306 1.00 77.44 204 LEU A C 1
ATOM 1567 O O . LEU A 1 204 ? -4.026 -10.133 -16.775 1.00 77.44 204 LEU A O 1
ATOM 1571 N N . ASN A 1 205 ? -4.965 -8.660 -18.189 1.00 70.00 205 ASN A N 1
ATOM 1572 C CA . ASN A 1 205 ? -6.142 -9.477 -18.540 1.00 70.00 205 ASN A CA 1
ATOM 1573 C C . ASN A 1 205 ? -5.816 -10.615 -19.512 1.00 70.00 205 ASN A C 1
ATOM 1575 O O . ASN A 1 205 ? -6.621 -11.529 -19.717 1.00 70.00 205 ASN A O 1
ATOM 1579 N N . GLN A 1 206 ? -4.686 -10.525 -20.213 1.00 61.81 206 GLN A N 1
ATOM 1580 C CA . GLN A 1 206 ? -4.298 -11.536 -21.186 1.00 61.81 206 GLN A CA 1
ATOM 1581 C C . GLN A 1 206 ? -3.563 -12.678 -20.484 1.00 61.81 206 GLN A C 1
ATOM 1583 O O . GLN A 1 206 ? -2.798 -12.468 -19.547 1.00 61.81 206 GLN A O 1
ATOM 1588 N N . ALA A 1 207 ? -3.810 -13.914 -20.937 1.00 57.41 207 ALA A N 1
ATOM 1589 C CA . ALA A 1 207 ? -3.169 -15.113 -20.382 1.00 57.41 207 ALA A CA 1
ATOM 1590 C C . ALA A 1 207 ? -1.634 -14.992 -20.362 1.00 57.41 207 ALA A C 1
ATOM 1592 O O . ALA A 1 207 ? -0.983 -15.541 -19.474 1.00 57.41 207 ALA A O 1
ATOM 1593 N N . ASP A 1 208 ? -1.104 -14.206 -21.297 1.00 58.38 208 ASP A N 1
ATOM 1594 C CA . ASP A 1 208 ? 0.247 -13.684 -21.297 1.00 58.38 208 ASP A CA 1
ATOM 1595 C C . ASP A 1 208 ? 0.150 -12.186 -20.969 1.00 58.38 208 ASP A C 1
ATOM 1597 O O . ASP A 1 208 ? -0.161 -11.384 -21.845 1.00 58.38 208 ASP A O 1
ATOM 1601 N N . SER A 1 209 ? 0.342 -11.788 -19.705 1.00 62.50 209 SER A N 1
ATOM 1602 C CA . SER A 1 209 ? 0.412 -10.361 -19.357 1.00 62.50 209 SER A CA 1
ATOM 1603 C C . SER A 1 209 ? 1.600 -9.738 -20.081 1.00 62.50 209 SER A C 1
ATOM 1605 O O . SER A 1 209 ? 2.758 -9.922 -19.679 1.00 62.50 209 SER A O 1
ATOM 1607 N N . GLU A 1 210 ? 1.323 -9.062 -21.189 1.00 67.25 210 GLU A N 1
ATOM 1608 C CA . GLU A 1 210 ? 2.327 -8.578 -22.124 1.00 67.25 210 GLU A CA 1
ATOM 1609 C C . GLU A 1 210 ? 2.654 -7.110 -21.854 1.00 67.25 210 GLU A C 1
ATOM 1611 O O . GLU A 1 210 ? 1.802 -6.282 -21.520 1.00 67.25 210 GLU A O 1
ATOM 1616 N N . PHE A 1 211 ? 3.937 -6.785 -21.990 1.00 76.06 211 PHE A N 1
ATOM 1617 C CA . PHE A 1 211 ? 4.380 -5.404 -22.055 1.00 76.06 211 PHE A CA 1
ATOM 1618 C C . PHE A 1 211 ? 3.844 -4.759 -23.336 1.00 76.06 211 PHE A C 1
ATOM 1620 O O . PHE A 1 211 ? 4.282 -5.078 -24.440 1.00 76.06 211 PHE A O 1
ATOM 1627 N N . GLU A 1 212 ? 2.915 -3.824 -23.167 1.00 78.62 212 GLU A N 1
ATOM 1628 C CA . GLU A 1 212 ? 2.232 -3.116 -24.253 1.00 78.62 212 GLU A CA 1
ATOM 1629 C C . GLU A 1 212 ? 3.124 -2.036 -24.879 1.00 78.62 212 GLU A C 1
ATOM 1631 O O . GLU A 1 212 ? 2.966 -1.663 -26.045 1.00 78.62 212 GLU A O 1
ATOM 1636 N N . GLY A 1 213 ? 4.078 -1.505 -24.110 1.00 75.19 213 GLY A N 1
ATOM 1637 C CA . GLY A 1 213 ? 5.109 -0.614 -24.625 1.00 75.19 213 GLY A CA 1
ATOM 1638 C C . GLY A 1 213 ? 5.439 0.576 -23.733 1.00 75.19 213 GLY A C 1
ATOM 1639 O O . GLY A 1 213 ? 4.815 0.838 -22.705 1.00 75.19 213 GLY A O 1
ATOM 1640 N N . ALA A 1 214 ? 6.438 1.329 -24.188 1.00 80.75 214 ALA A N 1
ATOM 1641 C CA . ALA A 1 214 ? 6.886 2.569 -23.580 1.00 80.75 214 ALA A CA 1
ATOM 1642 C C . ALA A 1 214 ? 6.320 3.761 -24.368 1.0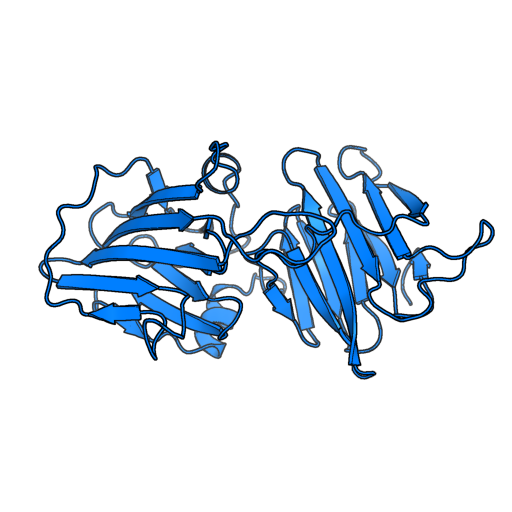0 80.75 214 ALA A C 1
ATOM 1644 O O . ALA A 1 214 ? 6.520 3.858 -25.582 1.00 80.75 214 ALA A O 1
ATOM 1645 N N . ARG A 1 215 ? 5.585 4.657 -23.700 1.00 76.62 215 ARG A N 1
ATOM 1646 C CA . ARG A 1 215 ? 4.860 5.762 -24.348 1.00 76.62 215 ARG A CA 1
ATOM 1647 C C . ARG A 1 215 ? 5.340 7.137 -23.858 1.00 76.62 215 ARG A C 1
ATOM 1649 O O . ARG A 1 215 ? 5.631 7.295 -22.668 1.00 76.62 215 ARG A O 1
ATOM 1656 N N . PRO A 1 216 ? 5.402 8.148 -24.750 1.00 67.81 216 PRO A N 1
ATOM 1657 C CA . PRO A 1 216 ? 5.508 9.550 -24.367 1.00 67.81 216 PRO A CA 1
ATOM 1658 C C . PRO A 1 216 ? 4.133 10.027 -23.894 1.00 67.81 216 PRO A C 1
ATOM 1660 O O . PRO A 1 216 ? 3.368 10.642 -24.636 1.00 67.81 216 PRO A O 1
ATOM 1663 N N . THR A 1 217 ? 3.783 9.697 -22.663 1.00 63.25 217 THR A N 1
ATOM 1664 C CA . THR A 1 217 ? 2.569 10.185 -22.015 1.00 63.25 217 THR A CA 1
ATOM 1665 C C . THR A 1 217 ? 2.995 10.967 -20.795 1.00 63.25 217 THR A C 1
ATOM 1667 O O . THR A 1 217 ? 3.312 10.384 -19.764 1.00 63.25 217 THR A O 1
ATOM 1670 N N . ASN A 1 218 ? 2.992 12.302 -20.889 1.00 50.75 218 ASN A N 1
ATOM 1671 C CA . ASN A 1 218 ? 2.949 13.117 -19.678 1.00 50.75 218 ASN A CA 1
ATOM 1672 C C . ASN A 1 218 ? 1.713 12.654 -18.915 1.00 50.75 218 ASN A C 1
ATOM 1674 O O . ASN A 1 218 ? 0.615 12.761 -19.475 1.00 50.75 218 ASN A O 1
ATOM 1678 N N . PRO A 1 219 ? 1.867 12.086 -17.712 1.00 49.44 219 PRO A N 1
ATOM 1679 C CA . PRO A 1 219 ? 0.705 11.646 -16.984 1.00 49.44 219 PRO A CA 1
ATOM 1680 C C . PRO A 1 219 ? -0.215 12.850 -16.819 1.00 49.44 219 PRO A C 1
ATOM 1682 O O . PRO A 1 219 ? 0.225 13.964 -16.518 1.00 49.44 219 PRO A O 1
ATOM 1685 N N . THR A 1 220 ? -1.501 12.657 -17.070 1.00 45.44 220 THR A N 1
ATOM 1686 C CA . THR A 1 220 ? -2.503 13.655 -16.727 1.00 45.44 220 THR A CA 1
ATOM 1687 C C . THR A 1 220 ? -2.553 13.759 -15.204 1.00 45.44 220 THR A C 1
ATOM 1689 O O . THR A 1 220 ? -3.298 13.007 -14.604 1.00 45.44 220 THR A O 1
ATOM 1692 N N . GLN A 1 221 ? -1.701 14.610 -14.612 1.00 43.03 221 GLN A N 1
ATOM 1693 C CA . GLN A 1 221 ? -1.725 15.280 -13.289 1.00 43.03 221 GLN A CA 1
ATOM 1694 C C . GLN A 1 221 ? -2.412 14.615 -12.072 1.00 43.03 221 GLN A C 1
ATOM 1696 O O . GLN A 1 221 ? -2.683 15.280 -11.084 1.00 43.03 221 GLN A O 1
ATOM 1701 N N . SER A 1 222 ? -2.620 13.305 -12.075 1.00 47.94 222 SER A N 1
ATOM 1702 C CA . SER A 1 222 ? -3.307 12.566 -11.012 1.00 47.94 222 SER A CA 1
ATOM 1703 C C . SER A 1 222 ? -2.388 11.565 -10.308 1.00 47.94 222 SER A C 1
ATOM 1705 O O . SER A 1 222 ? -2.857 10.766 -9.508 1.00 47.94 222 SER A O 1
ATOM 1707 N N . VAL A 1 223 ? -1.087 11.587 -10.616 1.00 44.69 223 VAL A N 1
ATOM 1708 C CA . VAL A 1 223 ? -0.143 10.543 -10.184 1.00 44.69 223 VAL A CA 1
ATOM 1709 C C . VAL A 1 223 ? 0.265 10.687 -8.727 1.00 44.69 223 VAL A C 1
ATOM 1711 O O . VAL A 1 223 ? 0.725 9.715 -8.159 1.00 44.69 223 VAL A O 1
ATOM 1714 N N . TYR A 1 224 ? 0.118 11.864 -8.115 1.00 48.50 224 TYR A N 1
ATOM 1715 C CA . TYR A 1 224 ? 0.596 12.146 -6.751 1.00 48.50 224 TYR A CA 1
ATOM 1716 C C . TYR A 1 224 ? -0.372 11.725 -5.638 1.00 48.50 224 TYR A C 1
ATOM 1718 O O . TYR A 1 224 ? -0.117 11.998 -4.472 1.00 48.50 224 TYR A O 1
ATOM 1726 N N . LYS A 1 225 ? -1.489 11.086 -5.985 1.00 63.44 225 LYS A N 1
ATOM 1727 C CA . LYS A 1 225 ? -2.566 10.778 -5.045 1.00 63.44 225 LYS A CA 1
ATOM 1728 C C . LYS A 1 225 ? -2.222 9.518 -4.257 1.00 63.44 225 LYS A C 1
ATOM 1730 O O . LYS A 1 225 ? -1.805 8.537 -4.870 1.00 63.44 225 LYS A O 1
ATOM 1735 N N . SER A 1 226 ? -2.393 9.542 -2.935 1.00 69.69 226 SER A N 1
ATOM 1736 C CA . SER A 1 226 ? -2.383 8.331 -2.101 1.00 69.69 226 SER A CA 1
ATOM 1737 C C . SER A 1 226 ? -1.134 7.457 -2.251 1.00 69.69 226 SER A C 1
ATOM 1739 O O . SER A 1 226 ? -1.208 6.238 -2.108 1.00 69.69 226 SER A O 1
ATOM 1741 N N . GLN A 1 227 ? 0.008 8.035 -2.637 1.00 78.25 227 GLN A N 1
ATOM 1742 C CA . GLN A 1 227 ? 1.193 7.247 -2.956 1.00 78.25 227 GLN A CA 1
ATOM 1743 C C . GLN A 1 227 ? 1.776 6.654 -1.684 1.00 78.25 227 GLN A C 1
ATOM 1745 O O . GLN A 1 227 ? 2.163 7.383 -0.775 1.00 78.25 227 GLN A O 1
ATOM 1750 N N . GLN A 1 228 ? 1.950 5.339 -1.676 1.00 86.06 228 GLN A N 1
ATOM 1751 C CA . GLN A 1 228 ? 2.787 4.709 -0.672 1.00 86.06 228 GLN A CA 1
ATOM 1752 C C . GLN A 1 228 ? 4.235 4.703 -1.164 1.00 86.06 228 GLN A C 1
ATOM 1754 O O . GLN A 1 228 ? 4.543 4.204 -2.253 1.00 86.06 228 GLN A O 1
ATOM 1759 N N . ILE A 1 229 ? 5.116 5.315 -0.377 1.00 88.00 229 ILE A N 1
ATOM 1760 C CA . ILE A 1 229 ? 6.526 5.495 -0.717 1.00 88.00 229 ILE A CA 1
ATOM 1761 C C . ILE A 1 229 ? 7.334 4.315 -0.184 1.00 88.00 229 ILE A C 1
ATOM 1763 O O . ILE A 1 229 ? 7.240 3.965 0.991 1.00 88.00 229 ILE A O 1
ATOM 1767 N N . PHE A 1 230 ? 8.185 3.747 -1.036 1.00 90.44 230 PHE A N 1
ATOM 1768 C CA . PHE A 1 230 ? 9.041 2.622 -0.690 1.00 90.44 230 PHE A CA 1
ATOM 1769 C C . PHE A 1 230 ? 10.510 2.869 -1.036 1.00 90.44 230 PHE A C 1
ATOM 1771 O O . PHE A 1 230 ? 10.864 3.400 -2.095 1.00 90.44 230 PHE A O 1
ATOM 1778 N N . GLY A 1 231 ? 11.367 2.449 -0.104 1.00 92.12 231 GLY A N 1
ATOM 1779 C CA . GLY A 1 231 ? 12.799 2.264 -0.319 1.00 92.12 231 GLY A CA 1
ATOM 1780 C C . GLY A 1 231 ? 13.114 0.845 -0.806 1.00 92.12 231 GLY A C 1
ATOM 1781 O O . GLY A 1 231 ? 12.209 0.133 -1.229 1.00 92.12 231 GLY A O 1
ATOM 1782 N N . PRO A 1 232 ? 14.385 0.414 -0.758 1.00 95.38 232 PRO A N 1
ATOM 1783 C CA . PRO A 1 232 ? 14.772 -0.935 -1.161 1.00 95.38 232 PRO A CA 1
ATOM 1784 C C . PRO A 1 232 ? 14.063 -2.030 -0.350 1.00 95.38 232 PRO A C 1
ATOM 1786 O O . PRO A 1 232 ? 13.989 -1.944 0.878 1.00 95.38 232 PRO A O 1
ATOM 1789 N N . GLY A 1 233 ? 13.611 -3.086 -1.025 1.00 95.81 233 GLY A N 1
ATOM 1790 C CA . GLY A 1 233 ? 12.881 -4.196 -0.417 1.00 95.81 233 GLY A CA 1
ATOM 1791 C C . GLY A 1 233 ? 12.135 -5.068 -1.428 1.00 95.81 233 GLY A C 1
ATOM 1792 O O . GLY A 1 233 ? 12.261 -4.886 -2.640 1.00 95.81 233 GLY A O 1
ATOM 1793 N N . SER A 1 234 ? 11.359 -6.012 -0.894 1.00 96.94 234 SER A N 1
ATOM 1794 C CA . SER A 1 234 ? 10.472 -6.905 -1.643 1.00 96.94 234 SER A CA 1
ATOM 1795 C C . SER A 1 234 ? 9.022 -6.562 -1.318 1.00 96.94 234 SER A C 1
ATOM 1797 O O . SER A 1 234 ? 8.642 -6.497 -0.144 1.00 96.94 234 SER A O 1
ATOM 1799 N N . TYR A 1 235 ? 8.218 -6.337 -2.351 1.00 95.75 235 TYR A N 1
ATOM 1800 C CA . TYR A 1 235 ? 6.864 -5.814 -2.239 1.00 95.75 235 TYR A CA 1
ATOM 1801 C C . TYR A 1 235 ? 5.892 -6.620 -3.088 1.00 95.75 235 TYR A C 1
ATOM 1803 O O . TYR A 1 235 ? 6.215 -7.049 -4.195 1.00 95.75 235 TYR A O 1
ATOM 1811 N N . LEU A 1 236 ? 4.676 -6.781 -2.581 1.00 92.75 236 LEU A N 1
ATOM 1812 C CA . LEU A 1 236 ? 3.550 -7.274 -3.357 1.00 92.75 236 LEU A CA 1
ATOM 1813 C C . LEU A 1 236 ? 2.617 -6.099 -3.629 1.00 92.75 236 LEU A C 1
ATOM 1815 O O . LEU A 1 236 ? 2.008 -5.563 -2.707 1.00 92.75 236 LEU A O 1
ATOM 1819 N N . LEU A 1 237 ? 2.552 -5.681 -4.889 1.00 90.38 237 LEU A N 1
ATOM 1820 C CA . LEU A 1 237 ? 1.706 -4.581 -5.328 1.00 90.38 237 LEU A CA 1
ATOM 1821 C C . LEU A 1 237 ? 0.257 -5.051 -5.485 1.00 90.38 237 LEU A C 1
ATOM 1823 O O . LEU A 1 237 ? -0.038 -6.250 -5.562 1.00 90.38 237 LEU A O 1
ATOM 1827 N N . ALA A 1 238 ? -0.655 -4.090 -5.599 1.00 79.44 238 ALA A N 1
ATOM 1828 C CA . ALA A 1 238 ? -2.005 -4.352 -6.081 1.00 79.44 238 ALA A CA 1
ATOM 1829 C C . ALA A 1 238 ? -1.983 -5.112 -7.434 1.00 79.44 238 ALA A C 1
ATOM 1831 O O . ALA A 1 238 ? -0.995 -5.095 -8.171 1.00 79.44 238 ALA A O 1
ATOM 1832 N N . ASN A 1 239 ? -3.055 -5.853 -7.736 1.00 78.38 239 ASN A N 1
ATOM 1833 C CA . ASN A 1 239 ? -3.132 -6.817 -8.852 1.00 78.38 239 ASN A CA 1
ATOM 1834 C C . ASN A 1 239 ? -2.136 -7.999 -8.795 1.00 78.38 239 ASN A C 1
ATOM 1836 O O . ASN A 1 239 ? -2.015 -8.747 -9.764 1.00 78.38 239 ASN A O 1
ATOM 1840 N N . GLY A 1 240 ? -1.434 -8.209 -7.675 1.00 83.75 240 GLY A N 1
ATOM 1841 C CA . GLY A 1 240 ? -0.542 -9.358 -7.489 1.00 83.75 240 GLY A CA 1
ATOM 1842 C C . GLY A 1 240 ? 0.799 -9.242 -8.221 1.00 83.75 240 GLY A C 1
ATOM 1843 O O . GLY A 1 240 ? 1.487 -10.247 -8.404 1.00 83.75 240 GLY A O 1
ATOM 1844 N N . VAL A 1 241 ? 1.176 -8.036 -8.659 1.00 89.56 241 VAL A N 1
ATOM 1845 C CA . VAL A 1 241 ? 2.498 -7.775 -9.241 1.00 89.56 241 VAL A CA 1
ATOM 1846 C C . VAL A 1 241 ? 3.537 -7.779 -8.122 1.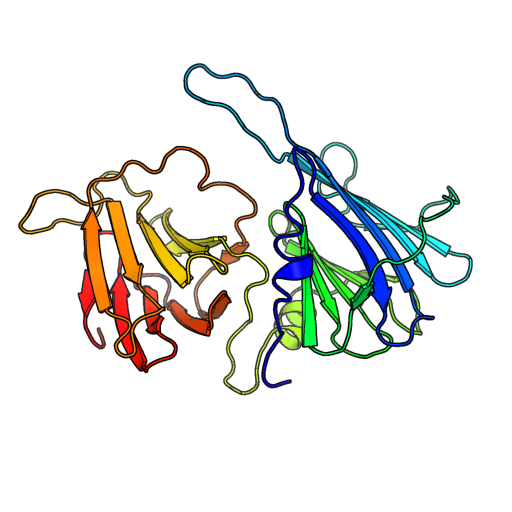00 89.5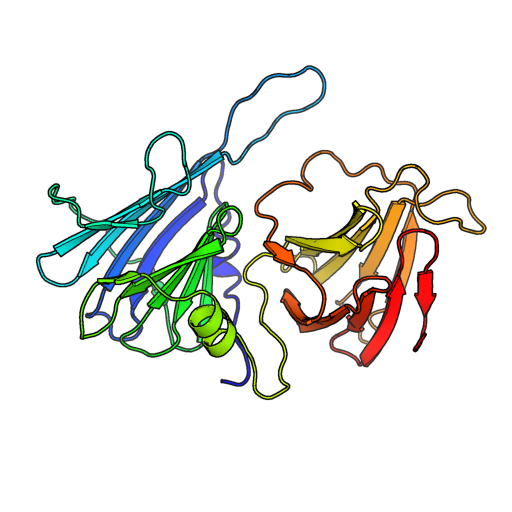6 241 VAL A C 1
ATOM 1848 O O . VAL A 1 241 ? 3.451 -7.012 -7.171 1.00 89.56 241 VAL A O 1
ATOM 1851 N N . SER A 1 242 ? 4.545 -8.633 -8.238 1.00 93.38 242 SER A N 1
ATOM 1852 C CA . SER A 1 242 ? 5.678 -8.678 -7.316 1.00 93.38 242 SER A CA 1
ATOM 1853 C C . SER A 1 242 ? 6.730 -7.652 -7.732 1.00 93.38 242 SER A C 1
ATOM 1855 O O . SER A 1 242 ? 7.080 -7.576 -8.908 1.00 93.38 242 SER A O 1
ATOM 1857 N N . ALA A 1 243 ? 7.286 -6.913 -6.779 1.00 95.31 243 ALA A N 1
ATOM 1858 C CA . ALA A 1 243 ? 8.318 -5.910 -7.003 1.00 95.31 243 ALA A CA 1
ATOM 1859 C C . ALA A 1 243 ? 9.533 -6.152 -6.097 1.00 95.31 243 ALA A C 1
ATOM 1861 O O . ALA 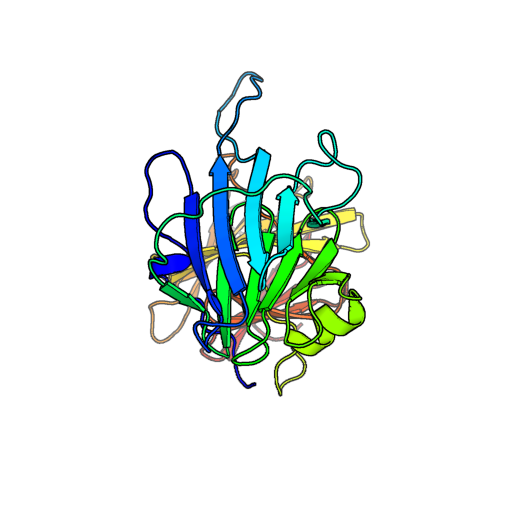A 1 243 ? 9.411 -6.177 -4.878 1.00 95.31 243 ALA A O 1
ATOM 1862 N N . GLU A 1 244 ? 10.713 -6.279 -6.694 1.00 97.06 244 GLU A N 1
ATOM 1863 C CA . GLU A 1 244 ? 12.002 -6.320 -6.002 1.00 97.06 244 GLU A CA 1
ATOM 1864 C C . GLU A 1 244 ? 12.761 -5.037 -6.325 1.00 97.06 244 GLU A C 1
ATOM 1866 O O . GLU A 1 244 ? 13.033 -4.748 -7.492 1.00 97.06 244 GLU A O 1
ATOM 1871 N N . PHE A 1 245 ? 13.102 -4.256 -5.306 1.00 96.69 245 PHE A N 1
ATOM 1872 C CA . PHE A 1 245 ? 13.767 -2.973 -5.481 1.00 96.69 245 PHE A CA 1
ATOM 1873 C C . PHE A 1 245 ? 15.070 -2.922 -4.687 1.00 96.69 245 PHE A C 1
ATOM 1875 O O . PHE A 1 245 ? 15.069 -3.050 -3.466 1.00 96.69 245 PHE A O 1
ATOM 1882 N N . ASP A 1 246 ? 16.193 -2.700 -5.370 1.00 95.38 246 ASP A N 1
ATOM 1883 C CA . ASP A 1 246 ? 17.521 -2.636 -4.737 1.00 95.38 246 ASP A CA 1
ATOM 1884 C C . ASP A 1 246 ? 18.012 -1.200 -4.459 1.00 95.38 246 ASP A C 1
ATOM 1886 O O . ASP A 1 246 ? 19.115 -0.998 -3.949 1.00 95.38 246 ASP A O 1
ATOM 1890 N N . GLY A 1 247 ? 17.193 -0.190 -4.782 1.00 93.62 247 GLY A N 1
ATOM 1891 C CA . GLY A 1 247 ? 17.541 1.234 -4.702 1.00 93.62 247 GLY A CA 1
ATOM 1892 C C . GLY A 1 247 ? 18.092 1.837 -6.000 1.00 93.62 247 GLY A C 1
ATOM 1893 O O . GLY A 1 247 ? 18.244 3.057 -6.099 1.00 93.62 247 GLY A O 1
ATOM 1894 N N . THR A 1 248 ? 18.396 1.010 -6.998 1.00 93.19 248 THR A N 1
ATOM 1895 C CA . THR A 1 248 ? 18.928 1.412 -8.312 1.00 93.19 248 THR A CA 1
ATOM 1896 C C . THR A 1 248 ? 18.172 0.791 -9.479 1.00 93.19 248 THR A C 1
ATOM 1898 O O . THR A 1 248 ? 18.148 1.373 -10.560 1.00 93.19 248 THR A O 1
ATOM 1901 N N . THR A 1 249 ? 17.545 -0.362 -9.259 1.00 93.81 249 THR A N 1
ATOM 1902 C CA . THR A 1 249 ? 16.778 -1.120 -10.240 1.00 93.81 249 THR A CA 1
ATOM 1903 C C . THR A 1 249 ? 15.526 -1.667 -9.574 1.00 93.81 249 THR A C 1
ATOM 1905 O O . THR A 1 249 ? 15.592 -2.295 -8.517 1.00 93.81 249 THR A O 1
ATOM 1908 N N . LEU A 1 250 ? 14.381 -1.428 -10.207 1.00 94.75 250 LEU A N 1
ATOM 1909 C CA . LEU A 1 250 ? 13.095 -2.013 -9.862 1.00 94.75 250 LEU A CA 1
ATOM 1910 C C . LEU A 1 250 ? 12.840 -3.198 -10.792 1.00 94.75 250 LEU A C 1
ATOM 1912 O O . LEU A 1 250 ? 12.729 -3.011 -12.002 1.00 94.75 250 LEU A O 1
ATOM 1916 N N . THR A 1 251 ? 12.730 -4.399 -10.235 1.00 95.00 251 THR A N 1
ATOM 1917 C CA . THR A 1 251 ? 12.340 -5.614 -10.955 1.00 95.00 251 THR A CA 1
ATOM 1918 C C . THR A 1 251 ? 10.888 -5.936 -10.643 1.00 95.00 251 THR A C 1
ATOM 1920 O O . THR A 1 251 ? 10.511 -6.064 -9.486 1.00 95.00 251 THR A O 1
ATOM 1923 N N . LEU A 1 252 ? 10.072 -6.086 -11.677 1.00 92.81 252 LEU A N 1
ATOM 1924 C CA . LEU A 1 252 ? 8.645 -6.358 -11.605 1.00 92.81 252 LEU A CA 1
ATOM 1925 C C . LEU A 1 252 ? 8.377 -7.747 -12.174 1.00 92.81 252 LEU A C 1
ATOM 1927 O O . LEU A 1 252 ? 8.823 -8.063 -13.275 1.00 92.81 252 LEU A O 1
ATOM 1931 N N . THR A 1 253 ? 7.639 -8.568 -11.437 1.00 91.19 253 THR A N 1
ATOM 1932 C CA . THR A 1 253 ? 7.173 -9.884 -11.876 1.00 91.19 253 THR A CA 1
ATOM 1933 C C . THR A 1 253 ? 5.649 -9.880 -11.885 1.00 91.19 253 THR A C 1
ATOM 1935 O O . THR A 1 253 ? 5.024 -9.677 -10.846 1.00 91.19 253 THR A O 1
ATOM 1938 N N . THR A 1 254 ? 5.040 -10.085 -13.052 1.00 87.12 254 THR A N 1
ATOM 1939 C CA . THR A 1 254 ? 3.577 -10.175 -13.174 1.00 87.12 254 THR A CA 1
ATOM 1940 C C . THR A 1 254 ? 3.047 -11.438 -12.480 1.00 87.12 254 THR A C 1
ATOM 1942 O O . THR A 1 254 ? 3.820 -12.379 -12.270 1.00 87.12 254 THR A O 1
ATOM 1945 N N . PRO A 1 255 ? 1.734 -11.540 -12.195 1.00 84.06 255 PRO A N 1
ATOM 1946 C CA . PRO A 1 255 ? 1.141 -12.757 -11.624 1.00 84.06 255 PRO A CA 1
ATOM 1947 C C . PRO A 1 255 ? 1.415 -14.041 -12.431 1.00 84.06 255 PRO A C 1
ATOM 1949 O O . PRO A 1 255 ? 1.420 -15.142 -11.886 1.00 84.06 255 PRO A O 1
ATOM 1952 N N . GLN A 1 256 ? 1.664 -13.911 -13.735 1.00 82.00 256 GLN A N 1
ATOM 1953 C CA . GLN A 1 256 ? 1.963 -15.008 -14.660 1.00 82.00 256 GLN A CA 1
ATOM 1954 C C . GLN A 1 256 ? 3.464 -15.347 -14.727 1.00 82.00 256 GLN A C 1
ATOM 1956 O O . GLN A 1 256 ? 3.850 -16.297 -15.405 1.00 82.00 256 GLN A O 1
ATOM 1961 N N . GLY A 1 257 ? 4.317 -14.594 -14.024 1.00 85.88 257 GLY A N 1
ATOM 1962 C CA . GLY A 1 257 ? 5.760 -14.819 -13.956 1.00 85.88 257 GLY A CA 1
ATOM 1963 C C . GLY A 1 257 ? 6.585 -14.071 -15.006 1.00 85.88 257 GLY A C 1
ATOM 1964 O O . GLY A 1 257 ? 7.787 -14.319 -15.105 1.00 85.88 257 GLY A O 1
ATOM 1965 N N . ASN A 1 258 ? 5.988 -13.155 -15.779 1.00 85.19 258 ASN A N 1
ATOM 1966 C CA . ASN A 1 258 ? 6.744 -12.326 -16.719 1.00 85.19 258 ASN A CA 1
ATOM 1967 C C . ASN A 1 258 ? 7.551 -11.286 -15.947 1.00 85.19 258 ASN A C 1
ATOM 1969 O O . ASN A 1 258 ? 7.002 -10.576 -15.108 1.00 85.19 258 ASN A O 1
ATOM 1973 N N . GLN A 1 259 ? 8.845 -11.194 -16.247 1.00 89.00 259 GLN A N 1
ATOM 1974 C CA . GLN A 1 259 ? 9.765 -10.313 -15.538 1.00 89.00 259 GLN A CA 1
ATOM 1975 C C . GLN A 1 259 ? 10.195 -9.135 -16.396 1.00 89.00 259 GLN A C 1
ATOM 1977 O O . GLN A 1 259 ? 10.536 -9.291 -17.571 1.00 89.00 259 GLN A O 1
ATOM 1982 N N . TYR A 1 260 ? 10.219 -7.971 -15.767 1.00 88.38 260 TYR A N 1
ATOM 1983 C CA . TYR A 1 260 ? 10.669 -6.718 -16.341 1.00 88.38 260 TYR A CA 1
ATOM 1984 C C . TYR A 1 260 ? 11.521 -5.991 -15.322 1.00 88.38 260 TYR A C 1
ATOM 1986 O O . TYR A 1 260 ? 11.345 -6.159 -14.119 1.00 88.38 260 TYR A O 1
ATOM 1994 N N . TRP A 1 261 ? 12.413 -5.144 -15.798 1.00 91.75 261 TRP A N 1
ATOM 1995 C CA . TRP A 1 261 ? 13.176 -4.269 -14.931 1.00 91.75 261 TRP A CA 1
ATOM 1996 C C . TRP A 1 261 ? 13.165 -2.856 -15.485 1.00 91.75 261 TRP A C 1
ATOM 1998 O O . TRP A 1 261 ? 13.098 -2.642 -16.698 1.00 91.75 261 TRP A O 1
ATOM 2008 N N . ALA A 1 262 ? 13.233 -1.891 -14.582 1.00 90.19 262 ALA A N 1
ATOM 2009 C CA . ALA A 1 262 ? 13.388 -0.492 -14.912 1.00 90.19 262 ALA A CA 1
ATOM 2010 C C . ALA A 1 262 ? 14.336 0.164 -13.912 1.00 90.19 262 ALA A C 1
ATOM 2012 O O . ALA A 1 262 ? 14.249 -0.042 -12.702 1.00 90.19 262 ALA A O 1
ATOM 2013 N N . ASN A 1 263 ? 15.224 0.996 -14.430 1.00 89.94 263 ASN A N 1
ATOM 2014 C CA . ASN A 1 263 ? 15.856 2.051 -13.657 1.00 89.94 263 ASN A CA 1
ATOM 2015 C C . ASN A 1 263 ? 15.403 3.399 -14.224 1.00 89.94 263 ASN A C 1
ATOM 2017 O O . ASN A 1 263 ? 14.508 3.472 -15.064 1.00 89.94 263 ASN A O 1
ATOM 2021 N N . THR A 1 264 ? 15.993 4.490 -13.769 1.00 84.38 264 THR A N 1
ATOM 2022 C CA . THR A 1 264 ? 15.539 5.842 -14.121 1.00 84.38 264 THR A CA 1
ATOM 2023 C C . THR A 1 264 ? 16.018 6.294 -15.505 1.00 84.38 264 THR A C 1
ATOM 2025 O O . THR A 1 264 ? 15.676 7.390 -15.956 1.00 84.38 264 THR A O 1
ATOM 2028 N N . HIS A 1 265 ? 16.758 5.442 -16.218 1.00 84.62 265 HIS A N 1
ATOM 2029 C CA . HIS A 1 265 ? 17.346 5.714 -17.531 1.00 84.62 265 HIS A CA 1
ATOM 2030 C C . HIS A 1 265 ? 17.012 4.658 -18.591 1.00 84.62 265 HIS A C 1
ATOM 2032 O O . HIS A 1 265 ? 16.923 4.988 -19.775 1.00 84.62 265 HIS A O 1
ATOM 2038 N N . ASP A 1 266 ? 16.817 3.408 -18.184 1.00 87.06 266 ASP A N 1
ATOM 2039 C CA . ASP A 1 266 ? 16.636 2.255 -19.060 1.00 87.06 266 ASP A CA 1
ATOM 2040 C C . ASP A 1 266 ? 15.618 1.254 -18.490 1.00 87.06 266 ASP A C 1
ATOM 2042 O O . ASP A 1 266 ? 15.268 1.300 -17.307 1.00 87.06 266 ASP A O 1
ATOM 2046 N N . PHE A 1 267 ? 15.129 0.363 -19.348 1.00 89.19 267 PHE A N 1
ATOM 2047 C CA . PHE A 1 267 ? 14.199 -0.706 -18.997 1.00 89.19 267 PHE A CA 1
ATOM 2048 C C . PHE A 1 267 ? 14.385 -1.916 -19.918 1.00 89.19 267 PHE A C 1
ATOM 2050 O O . PHE A 1 267 ? 14.847 -1.799 -21.054 1.00 89.19 267 PHE A O 1
ATOM 2057 N N . GLY A 1 268 ? 13.968 -3.092 -19.458 1.00 85.06 268 GLY A N 1
ATOM 2058 C CA . GLY A 1 268 ? 14.072 -4.313 -20.247 1.00 85.06 268 GLY A CA 1
ATOM 2059 C C . GLY A 1 268 ? 13.167 -5.440 -19.768 1.00 85.06 268 GLY A C 1
ATOM 2060 O O . GLY A 1 268 ? 12.509 -5.350 -18.734 1.00 85.06 268 GLY A O 1
ATOM 2061 N N . ALA A 1 269 ? 13.134 -6.512 -20.560 1.00 85.62 269 ALA A N 1
ATOM 2062 C CA . ALA A 1 269 ? 12.463 -7.764 -20.223 1.00 85.62 269 ALA A CA 1
ATOM 2063 C C . ALA A 1 269 ? 13.477 -8.804 -19.717 1.00 85.62 269 ALA A C 1
ATOM 2065 O O . ALA A 1 269 ? 14.626 -8.828 -20.167 1.00 85.62 269 ALA A O 1
ATOM 2066 N N . GLY A 1 270 ? 13.029 -9.693 -18.830 1.00 78.38 270 GLY A N 1
ATOM 2067 C CA . GLY A 1 270 ? 13.845 -10.717 -18.175 1.00 78.38 270 GLY A CA 1
ATOM 2068 C C . GLY A 1 270 ? 14.504 -10.236 -16.880 1.00 78.38 270 GLY A C 1
ATOM 2069 O O . GLY A 1 270 ? 14.196 -9.165 -16.366 1.00 78.38 270 GLY A O 1
ATOM 2070 N N . THR A 1 271 ? 15.414 -11.048 -16.344 1.00 71.06 271 THR A N 1
ATOM 2071 C CA . THR A 1 271 ? 16.228 -10.704 -15.168 1.00 71.06 271 THR A CA 1
ATOM 2072 C C . THR A 1 271 ? 17.398 -9.806 -15.565 1.00 71.06 271 THR A C 1
ATOM 2074 O O . THR A 1 271 ? 18.126 -10.154 -16.502 1.00 71.06 271 THR A O 1
ATOM 2077 N N . HIS A 1 272 ? 17.594 -8.705 -14.838 1.00 58.72 272 HIS A N 1
ATOM 2078 C CA . HIS A 1 272 ? 18.787 -7.856 -14.910 1.00 58.72 272 HIS A CA 1
ATOM 2079 C C . HIS A 1 272 ? 19.848 -8.309 -13.902 1.00 58.72 272 HIS A C 1
ATOM 2081 O O . HIS A 1 272 ? 19.460 -8.661 -12.766 1.00 58.72 272 HIS A O 1
#

Organism: NCBI:txid92706

Secondary structure (DSSP, 8-state):
----EE-HHHH----SS-EEEEEEETTSSS-EEEEEEE------SS------EEEEEEEETTEEEEEES-TTT-SSSEEEESS---PPPPSEEE-TTEEEEETTEEEEEEETTEEEEEETTT--EEEEETTEEEEEPHHHHHHHHB-TTSPEEPSSSEEEEE-TTS-EEEEEEETTTTEEEEEE-STT-EEETTEEE-EEEEESSSSS-EEEEEE-----S-TTTTPEEE-SEEEE-GGG-EEEE-SS-EEEE-TT--EEEE-SS-EEES--

Sequence (272 aa):
MDYLHIDPATYDIGVQDQETAVFTTGDGITAHCFFEATPGETSYQIKEFDFDETAGTCAFGDQHISVTTDENVRERFAELSETEEELPEAQATLDVGEMVHLGHMGCWAPSVSEFSCLDFASNQAFTINEQGFHELDPAKATEQLTNSSGQVQTLSKMTNFQFTDGTSITCVSELQAEEFLCHNSGPGGWSTSAGPANTLWWNLNQADSEFEGARPTNPTQSVYKSQQIFGPGSYLLANGVSAEFDGTTLTLTTPQGNQYWANTHDFGAGTH

Foldseek 3Di:
DAAQDEDCCQQCVPDDFKRWAWEAFLVNAQKTWIKIWGWDDDDDPDDDIGTDKIWIWMDGPPWIKTAMPDCVVHVARIDTDPDDDDGDDHPYYQAQSYKHQHWQKIKHHLHRFKIKMAGQPVRWMWMTGPVGIDTDDSVNQQVSQQHPVRAGEDRAQWEWEQAPVRWIKIWGQDQVQQKIKIFTPDPFAEQDPVGHFGMWIWRQPDLPGDGPDGHNDPDSPPNPINYRYDYADWHQHPQRWTWGGPRAKIWIQHPNGWIKIDGNYYIDTDDD

Radius of gyration: 19.19 Å; chains: 1; bounding box: 44×43×56 Å

pLDDT: mean 79.07, std 16.19, range [31.94, 97.06]